Protein AF-A0AAD2DG05-F1 (afdb_monomer)

InterPro domains:
  IPR036410 Heat shock protein DnaJ, cysteine-rich domain superfamily [SSF57938] (6-39)

Organism: NCBI:txid137838

Solvent-accessible surface area (backbone atoms only — not comparable to full-atom values): 12087 Å² total; per-residue (Å²): 121,52,79,46,81,40,69,21,83,86,34,71,43,66,11,40,31,67,63,96,82,45,58,90,95,51,65,44,72,18,81,87,36,72,44,68,11,36,39,82,48,76,44,70,82,87,87,68,88,77,91,56,93,90,52,66,55,41,67,81,73,60,92,88,55,90,83,58,85,50,63,44,69,46,97,87,68,51,73,39,53,37,75,77,15,25,33,43,42,71,45,40,70,73,68,48,76,46,41,71,36,68,81,78,46,42,56,48,79,75,65,42,84,54,94,90,33,46,68,44,72,68,47,64,77,32,14,62,96,74,39,60,92,62,23,85,52,60,93,51,28,65,59,51,43,52,54,51,49,52,52,54,50,53,42,52,51,50,53,52,52,44,44,74,77,68,48,50,72,67,58,52,52,53,44,27,43,44,96,72,39,77,30,67,62,48,22,39,53,39,46,53,57,56,54,60,55,67,73,77,80,116

Nearest PDB structures (foldseek):
  1exk-assembly1_A  TM=5.271E-01  e=6.162E-01  Escherichia coli
  2ctt-assembly1_A  TM=2.787E-01  e=1.287E+00  Homo sapiens

Radius of gyration: 24.92 Å; Cα contacts (8 Å, |Δi|>4): 252; chains: 1; bounding box: 62×59×57 Å

Mean predicted aligned error: 7.92 Å

pLDDT: mean 90.43, std 9.48, range [40.44, 98.38]

Structure (mmCIF, N/CA/C/O backbone):
data_AF-A0AAD2DG05-F1
#
_entry.id   AF-A0AAD2DG05-F1
#
loop_
_atom_site.group_PDB
_atom_site.id
_atom_site.type_symbol
_atom_site.label_atom_id
_atom_site.label_alt_id
_atom_site.label_comp_id
_atom_site.label_asym_id
_atom_site.label_entity_id
_atom_site.label_seq_id
_atom_site.pdbx_PDB_ins_code
_atom_site.Cartn_x
_atom_site.Cartn_y
_atom_site.Cartn_z
_atom_site.occupancy
_atom_site.B_iso_or_equiv
_atom_site.auth_seq_id
_atom_site.auth_comp_id
_atom_site.auth_asym_id
_atom_site.auth_atom_id
_atom_site.pdbx_PDB_model_num
ATOM 1 N N . MET A 1 1 ? -27.717 1.796 -11.543 1.00 86.75 1 MET A N 1
ATOM 2 C CA . MET A 1 1 ? -26.948 0.575 -11.858 1.00 86.75 1 MET A CA 1
ATOM 3 C C . MET A 1 1 ? -26.947 0.377 -13.363 1.00 86.75 1 MET A C 1
ATOM 5 O O . MET A 1 1 ? -28.018 0.243 -13.946 1.00 86.75 1 MET A O 1
ATOM 9 N N . LYS A 1 2 ? -25.775 0.456 -13.994 1.00 94.44 2 LYS A N 1
ATOM 10 C CA . LYS A 1 2 ? -25.601 0.238 -15.435 1.00 94.44 2 LYS A CA 1
ATOM 11 C C . LYS A 1 2 ? -25.329 -1.241 -15.704 1.00 94.44 2 LYS A C 1
ATOM 13 O O . LYS A 1 2 ? -24.915 -1.969 -14.801 1.00 94.44 2 LYS A O 1
ATOM 18 N N . LYS A 1 3 ? -25.581 -1.667 -16.941 1.00 96.88 3 LYS A N 1
ATOM 19 C CA . LYS A 1 3 ? -25.399 -3.040 -17.413 1.00 96.88 3 LYS A CA 1
ATOM 20 C C . LYS A 1 3 ? -24.538 -3.030 -18.668 1.00 96.88 3 LYS A C 1
ATOM 22 O O . LYS A 1 3 ? -24.829 -2.279 -19.596 1.00 96.88 3 LYS A O 1
ATOM 27 N N . ILE A 1 4 ? -23.541 -3.902 -18.709 1.00 97.31 4 ILE A N 1
ATOM 28 C CA . ILE A 1 4 ? -22.796 -4.241 -19.923 1.00 97.31 4 ILE A CA 1
ATOM 29 C C . ILE A 1 4 ? -22.761 -5.759 -20.087 1.00 97.31 4 ILE A C 1
ATOM 31 O O . ILE A 1 4 ? -22.864 -6.501 -19.112 1.00 97.31 4 ILE A O 1
ATOM 35 N N . VAL A 1 5 ? -22.627 -6.218 -21.327 1.00 97.56 5 VA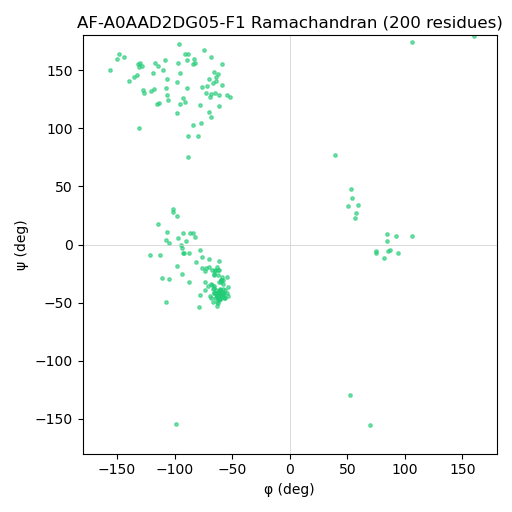L A N 1
ATOM 36 C CA . VAL A 1 5 ? -22.387 -7.629 -21.634 1.00 97.56 5 VAL A CA 1
ATOM 37 C C . VAL A 1 5 ? -20.887 -7.799 -21.798 1.00 97.56 5 VAL A C 1
ATOM 39 O O . VAL A 1 5 ? -20.291 -7.144 -22.650 1.00 97.56 5 VAL A O 1
ATOM 42 N N . ILE A 1 6 ? -20.285 -8.656 -20.983 1.00 97.75 6 ILE A N 1
ATOM 43 C CA . ILE A 1 6 ? -18.853 -8.955 -21.055 1.00 97.75 6 ILE A CA 1
ATOM 44 C C . ILE A 1 6 ? -18.633 -10.421 -21.410 1.00 97.75 6 ILE A C 1
ATOM 46 O O . ILE A 1 6 ? -19.485 -11.282 -21.167 1.00 97.75 6 ILE A O 1
ATOM 50 N N . GLU A 1 7 ? -17.468 -10.709 -21.980 1.00 98.12 7 GLU A N 1
ATOM 51 C CA . GLU A 1 7 ? -17.017 -12.079 -22.187 1.00 98.12 7 GLU A CA 1
ATOM 52 C C . GLU A 1 7 ? -16.931 -12.821 -20.844 1.00 98.12 7 GLU A C 1
ATOM 54 O O . GLU A 1 7 ? -16.460 -12.286 -19.836 1.00 98.12 7 GLU A O 1
ATOM 59 N N . CYS A 1 8 ? -17.383 -14.074 -20.810 1.00 97.62 8 CYS A N 1
ATOM 60 C CA . CYS A 1 8 ? -17.257 -14.901 -19.619 1.00 97.62 8 CYS A CA 1
ATOM 61 C C . CYS A 1 8 ? -15.783 -15.241 -19.356 1.00 97.62 8 CYS A C 1
ATOM 63 O O . CYS A 1 8 ? -15.188 -16.068 -20.050 1.00 97.62 8 CYS A O 1
ATOM 65 N N . SER A 1 9 ? -15.217 -14.666 -18.292 1.00 96.12 9 SER A N 1
ATOM 66 C CA . SER A 1 9 ? -13.801 -14.818 -17.925 1.00 96.12 9 SER A CA 1
ATOM 67 C C . SER A 1 9 ? -13.382 -16.254 -17.590 1.00 96.12 9 SER A C 1
ATOM 69 O O . SER A 1 9 ? -12.194 -16.574 -17.691 1.00 96.12 9 SER A O 1
ATOM 71 N N . THR A 1 10 ? -14.335 -17.117 -17.223 1.00 95.94 10 THR A N 1
ATOM 72 C CA . THR A 1 10 ? -14.109 -18.530 -16.882 1.00 95.94 10 THR A CA 1
ATOM 73 C C . THR A 1 10 ? -13.923 -19.414 -18.113 1.00 95.94 10 THR A C 1
ATOM 75 O O . THR A 1 10 ? -13.043 -20.266 -18.111 1.00 95.94 10 THR A O 1
ATOM 78 N N . CYS A 1 11 ? -14.738 -19.228 -19.156 1.00 96.81 11 CYS A N 1
ATOM 79 C CA . CYS A 1 11 ? -14.674 -20.033 -20.386 1.00 96.81 11 CYS A CA 1
ATOM 80 C C . CYS A 1 11 ? -14.047 -19.298 -21.577 1.00 96.81 11 CYS A C 1
ATOM 82 O O . CYS A 1 11 ? -13.986 -19.865 -22.665 1.00 96.81 11 CYS A O 1
ATOM 84 N N . LYS A 1 12 ? -13.615 -18.044 -21.385 1.00 97.00 12 LYS A N 1
ATOM 85 C CA . LYS A 1 12 ? -13.032 -17.187 -22.431 1.00 97.00 12 LYS A CA 1
ATOM 86 C C . LYS A 1 12 ? -13.938 -17.088 -23.663 1.00 97.00 12 LYS A C 1
ATOM 88 O O . LYS A 1 12 ? -13.526 -17.367 -24.781 1.00 97.00 12 LYS A O 1
ATOM 93 N N . GLY A 1 13 ? -15.226 -16.826 -23.435 1.00 97.62 13 GLY A N 1
ATOM 94 C CA . GLY A 1 13 ? -16.194 -16.626 -2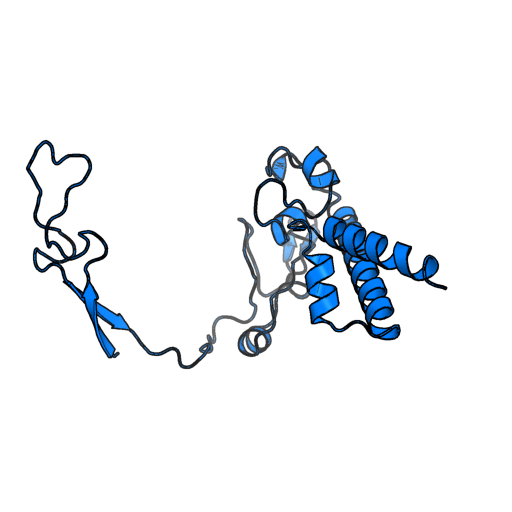4.521 1.00 97.62 13 GLY A CA 1
ATOM 95 C C . GLY A 1 13 ? -16.769 -17.894 -25.154 1.00 97.62 13 GLY A C 1
ATOM 96 O O . GLY A 1 13 ? -17.766 -17.816 -25.863 1.00 97.62 13 GLY A O 1
ATOM 97 N N . THR A 1 14 ? -16.207 -19.071 -24.878 1.00 97.81 14 THR A N 1
ATOM 98 C CA . THR A 1 14 ? -16.581 -20.303 -25.598 1.00 97.81 14 THR A CA 1
ATOM 99 C C . THR A 1 14 ? -17.921 -20.900 -25.168 1.00 97.81 14 THR A C 1
ATOM 101 O O . THR A 1 14 ? -18.492 -21.719 -25.880 1.00 97.81 14 THR A O 1
ATOM 104 N N . GLY A 1 15 ? -18.408 -20.557 -23.973 1.00 97.94 15 GLY A N 1
ATOM 105 C CA . GLY A 1 15 ? -19.547 -21.237 -23.351 1.00 97.94 15 GLY A CA 1
ATOM 106 C C . GLY A 1 15 ? -19.206 -22.619 -22.783 1.00 97.94 15 GLY A C 1
ATOM 107 O O . GLY A 1 15 ? -20.029 -23.218 -22.089 1.00 97.94 15 GLY A O 1
ATOM 108 N N . LEU A 1 16 ? -17.983 -23.105 -22.992 1.00 98.00 16 LEU A N 1
ATOM 109 C CA . LEU A 1 16 ? -17.531 -24.431 -22.594 1.00 98.00 16 LEU A CA 1
ATOM 110 C C . LEU A 1 16 ? -16.382 -24.311 -21.595 1.00 98.00 16 LEU A C 1
ATOM 112 O O . LEU A 1 16 ? -15.458 -23.521 -21.754 1.00 98.00 16 LEU A O 1
ATOM 116 N N . TYR A 1 17 ? -16.451 -25.083 -20.523 1.00 96.25 17 TYR A N 1
ATOM 117 C CA . TYR A 1 17 ? -15.403 -25.159 -19.521 1.00 96.25 17 TYR A CA 1
ATOM 118 C C . TYR A 1 17 ? -14.677 -26.494 -19.641 1.00 96.25 17 TYR A C 1
ATOM 120 O O . TYR A 1 17 ? -15.303 -27.548 -19.760 1.00 96.25 17 TYR A O 1
ATOM 128 N N . LYS A 1 18 ? -13.348 -26.430 -19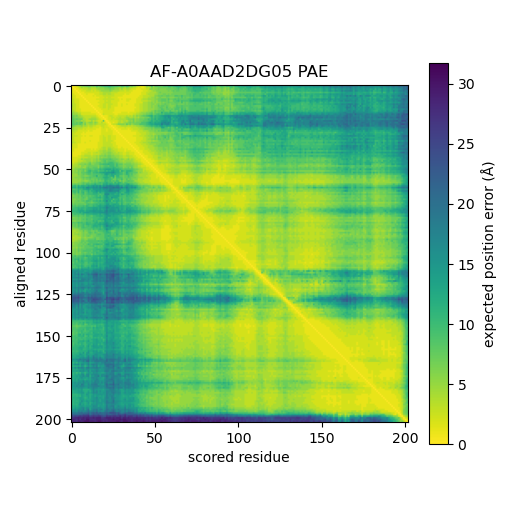.590 1.00 95.50 18 LYS A N 1
ATOM 129 C CA . LYS A 1 18 ? -12.473 -27.593 -19.534 1.00 95.50 18 LYS A CA 1
ATOM 130 C C . LYS A 1 18 ? -11.474 -27.381 -18.403 1.00 95.50 18 LYS A C 1
ATOM 132 O O . LYS A 1 18 ? -10.541 -26.591 -18.535 1.00 95.50 18 LYS A O 1
ATOM 137 N N . GLY A 1 19 ? -11.743 -28.007 -17.268 1.00 91.75 19 GLY A N 1
ATOM 138 C CA . GLY A 1 19 ? -10.894 -28.001 -16.088 1.00 91.75 19 GLY A CA 1
ATOM 139 C C . GLY A 1 19 ? -10.048 -29.265 -16.003 1.00 91.75 19 GLY A C 1
ATOM 140 O O . GLY A 1 19 ? -9.741 -29.915 -16.999 1.00 91.75 19 GLY A O 1
ATOM 141 N N . MET A 1 20 ? -9.659 -29.620 -14.780 1.00 91.62 20 MET A N 1
ATOM 142 C CA . MET A 1 20 ? -8.782 -30.768 -14.528 1.00 91.62 20 MET A CA 1
ATOM 143 C C . MET A 1 20 ? -9.450 -32.132 -14.772 1.00 91.62 20 MET A C 1
ATOM 145 O O . MET A 1 20 ? -8.745 -33.131 -14.897 1.00 91.62 20 MET A O 1
ATOM 149 N N . SER A 1 21 ? -10.787 -32.194 -14.792 1.00 92.50 21 SER A N 1
ATOM 150 C CA . SER A 1 21 ? -11.531 -33.462 -14.884 1.00 92.50 21 SER A CA 1
ATOM 151 C C . SER A 1 21 ? -11.982 -33.798 -16.308 1.00 92.50 21 SER A C 1
ATOM 153 O O . SER A 1 21 ? -12.255 -34.959 -16.606 1.00 92.50 21 SER A O 1
ATOM 155 N N . GLU A 1 22 ? -12.023 -32.814 -17.204 1.00 95.38 22 GLU A N 1
ATOM 156 C CA . GLU A 1 22 ? -12.401 -32.990 -18.603 1.00 95.38 22 GLU A CA 1
ATOM 157 C C . GLU A 1 22 ? -11.189 -33.460 -19.428 1.00 95.38 22 GLU A C 1
ATOM 159 O O . GLU A 1 22 ? -10.279 -32.689 -19.746 1.00 95.38 22 GLU A O 1
ATOM 164 N N . ARG A 1 23 ? -11.162 -34.757 -19.756 1.00 93.44 23 ARG A N 1
ATOM 165 C CA . ARG A 1 23 ? -10.072 -35.410 -20.501 1.00 93.44 23 ARG A CA 1
ATOM 166 C C . ARG A 1 23 ? -10.304 -35.395 -22.014 1.00 93.44 23 ARG A C 1
ATOM 168 O O . ARG A 1 23 ? -11.412 -35.174 -22.494 1.00 93.44 23 ARG A O 1
ATOM 175 N N . ASP A 1 24 ? -9.239 -35.648 -22.769 1.00 93.81 24 ASP A N 1
ATOM 176 C CA . ASP A 1 24 ? -9.279 -35.804 -24.228 1.00 93.81 24 ASP A CA 1
ATOM 177 C C . ASP A 1 24 ? -9.977 -34.626 -24.923 1.00 93.81 24 ASP A C 1
ATOM 179 O O . ASP A 1 24 ? -9.645 -33.475 -24.651 1.00 93.81 24 ASP A O 1
ATOM 183 N N . ASN A 1 25 ? -10.940 -34.876 -25.808 1.00 93.25 25 ASN A N 1
ATOM 184 C CA . ASN A 1 25 ? -11.667 -33.845 -26.552 1.00 93.25 25 ASN A CA 1
ATOM 185 C C . ASN A 1 25 ? -13.033 -33.501 -25.933 1.00 93.25 25 ASN A C 1
ATOM 187 O O . ASN A 1 25 ? -13.925 -33.047 -26.648 1.00 93.25 25 ASN A O 1
ATOM 191 N N . CYS A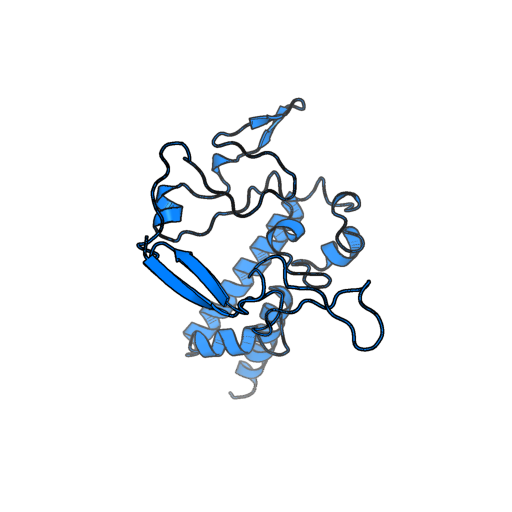 1 26 ? -13.226 -33.720 -24.625 1.00 95.56 26 CYS A N 1
ATOM 192 C CA . CYS A 1 26 ? -14.467 -33.349 -23.945 1.00 95.56 26 CYS A CA 1
ATOM 193 C C . CYS A 1 26 ? -14.368 -31.996 -23.220 1.00 95.56 26 CYS A C 1
ATOM 195 O O . CYS A 1 26 ? -13.286 -31.510 -22.880 1.00 95.56 26 CYS A O 1
ATOM 197 N N . ALA A 1 27 ? -15.529 -31.381 -23.012 1.00 97.44 27 ALA A N 1
ATOM 198 C CA . ALA A 1 27 ? -15.732 -30.183 -22.210 1.00 97.44 27 ALA A CA 1
ATOM 199 C C . ALA A 1 27 ? -17.143 -30.232 -21.609 1.00 97.44 27 ALA A C 1
ATOM 201 O O . ALA A 1 27 ? -18.020 -30.931 -22.123 1.00 97.44 27 ALA A O 1
ATOM 202 N N . VAL A 1 28 ? -17.376 -29.468 -20.548 1.00 97.69 28 VAL A N 1
ATOM 203 C CA . VAL A 1 28 ? -18.704 -29.298 -19.946 1.00 97.69 28 VAL A CA 1
ATOM 204 C C . VAL A 1 28 ? -19.242 -27.902 -20.230 1.00 97.69 28 VAL A C 1
ATOM 206 O O . VAL A 1 28 ? -18.490 -26.969 -20.508 1.00 97.69 28 VAL A O 1
ATOM 209 N N . VAL A 1 29 ? -20.560 -27.725 -20.151 1.00 98.00 29 VAL A N 1
ATOM 210 C CA . VAL A 1 29 ? -21.164 -26.391 -20.260 1.00 98.00 29 VAL A CA 1
ATOM 211 C C . VAL A 1 29 ? -20.653 -25.518 -19.117 1.00 98.00 29 VAL A C 1
ATOM 213 O O . VAL A 1 29 ? -20.721 -25.896 -17.947 1.00 98.00 29 VAL A O 1
ATOM 216 N N . CYS A 1 30 ? -20.159 -24.326 -19.446 1.00 97.75 30 CYS A N 1
ATOM 217 C CA . CYS A 1 30 ? -19.664 -23.395 -18.445 1.00 97.75 30 CYS A CA 1
ATOM 218 C C . CYS A 1 30 ? -20.791 -23.007 -17.479 1.00 97.75 30 CYS A C 1
ATOM 220 O O . CYS A 1 30 ? -21.792 -22.402 -17.869 1.00 97.75 30 CYS A O 1
ATOM 222 N N . SER A 1 31 ? -20.609 -23.318 -16.195 1.00 97.12 31 SER A N 1
ATOM 223 C CA . SER A 1 31 ? -21.607 -23.086 -15.146 1.00 97.12 31 SER A CA 1
ATOM 224 C C . SER A 1 31 ? -21.863 -21.605 -14.858 1.00 97.12 31 SER A C 1
ATOM 226 O O . SER A 1 31 ? -22.935 -21.274 -14.349 1.00 97.12 31 SER A O 1
ATOM 228 N N . VAL A 1 32 ? -20.915 -20.728 -15.206 1.00 96.44 32 VAL A N 1
ATOM 229 C CA . VAL A 1 32 ? -20.988 -19.278 -14.983 1.00 96.44 32 VAL A CA 1
ATOM 230 C C . VAL A 1 32 ? -21.878 -18.605 -16.029 1.00 96.44 32 VAL A C 1
ATOM 232 O O . VAL A 1 32 ? -22.835 -17.930 -15.669 1.00 96.44 32 VAL A O 1
ATOM 235 N N . CYS A 1 33 ? -21.612 -18.825 -17.320 1.00 97.50 33 CYS A N 1
ATOM 236 C CA . CYS A 1 33 ? -22.392 -18.221 -18.410 1.00 97.50 33 CYS A CA 1
ATOM 237 C C . CYS A 1 33 ? -23.523 -19.109 -18.943 1.00 97.50 33 CYS A C 1
ATOM 239 O O . CYS A 1 33 ? -24.214 -18.720 -19.884 1.00 97.50 33 CYS A O 1
ATOM 241 N N . LYS A 1 34 ? -23.691 -20.317 -18.390 1.00 97.88 34 LYS A N 1
ATOM 242 C CA . LYS A 1 34 ? -24.690 -21.309 -18.820 1.00 97.88 34 LYS A CA 1
ATOM 243 C C . LYS A 1 34 ? -24.612 -21.626 -20.320 1.00 97.88 34 LYS A C 1
ATOM 245 O O . LYS A 1 34 ? -25.632 -21.734 -20.988 1.00 97.88 34 LYS A O 1
ATOM 250 N N . GLY A 1 35 ? -23.397 -21.736 -20.857 1.00 97.81 35 GLY A N 1
ATOM 251 C CA . GLY A 1 35 ? -23.179 -22.060 -22.273 1.00 97.81 35 GLY A CA 1
ATOM 252 C C . GLY A 1 35 ? -23.212 -20.875 -23.234 1.00 97.81 35 GLY A C 1
ATOM 253 O O . GLY A 1 35 ? -22.917 -21.046 -24.408 1.00 97.81 35 GLY A O 1
ATOM 254 N N . THR A 1 36 ? -23.532 -19.668 -22.765 1.00 98.06 36 THR A N 1
ATOM 255 C CA . THR A 1 36 ? -23.704 -18.509 -23.660 1.00 98.06 36 THR A CA 1
ATOM 256 C C . THR A 1 36 ? -22.397 -17.826 -24.064 1.00 98.06 36 THR A C 1
ATOM 258 O O . THR A 1 36 ? -22.408 -16.978 -24.953 1.00 98.06 36 THR A O 1
ATOM 261 N N . GLY A 1 37 ? -21.292 -18.114 -23.369 1.00 98.06 37 GLY A N 1
ATOM 262 C CA . GLY A 1 37 ? -20.007 -17.435 -23.561 1.00 98.06 37 GLY A CA 1
ATOM 263 C C . GLY A 1 37 ? -19.940 -16.015 -22.987 1.00 98.06 37 GLY A C 1
ATOM 264 O O . GLY A 1 37 ? -18.861 -15.433 -22.905 1.00 98.06 37 GLY A O 1
ATOM 265 N N . LYS A 1 38 ? -21.056 -15.456 -22.511 1.00 98.38 38 LYS A N 1
ATOM 266 C CA . LYS A 1 38 ? -21.155 -14.068 -22.043 1.00 98.38 38 LYS A CA 1
ATOM 267 C C . LYS A 1 38 ? -21.839 -13.967 -20.685 1.00 98.38 38 LYS A C 1
ATOM 269 O O . LYS A 1 38 ? -22.609 -14.843 -20.302 1.00 98.38 38 LYS A O 1
ATOM 274 N N . VAL A 1 39 ? -21.552 -12.902 -19.946 1.00 97.38 39 VAL A N 1
ATOM 275 C CA . VAL A 1 39 ? -22.229 -12.591 -18.682 1.00 97.38 39 VAL A CA 1
ATOM 276 C C . VAL A 1 39 ? -22.650 -11.130 -18.649 1.00 97.38 39 VAL A C 1
ATOM 278 O O . VAL A 1 39 ? -21.971 -10.253 -19.182 1.00 97.38 39 VAL A O 1
ATOM 281 N N . ASP A 1 40 ? -23.781 -10.878 -18.005 1.00 97.38 40 ASP A N 1
ATOM 282 C CA . ASP A 1 40 ? -24.222 -9.527 -17.696 1.00 97.38 40 ASP A CA 1
ATOM 283 C C . ASP A 1 40 ? -23.441 -9.014 -16.483 1.00 97.38 40 ASP A C 1
AT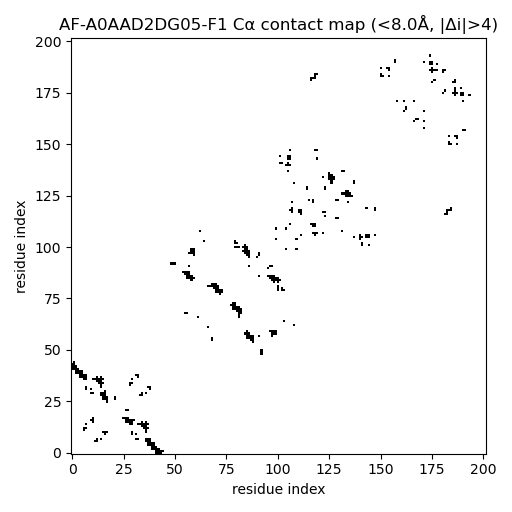OM 285 O O . ASP A 1 40 ? -23.512 -9.600 -15.401 1.00 97.38 40 ASP A O 1
ATOM 289 N N . PHE A 1 41 ? -22.704 -7.919 -16.649 1.00 95.56 41 PHE A N 1
ATOM 290 C CA . PHE A 1 41 ? -21.990 -7.256 -15.565 1.00 95.56 41 PHE A CA 1
ATOM 291 C C . PHE A 1 41 ? -22.709 -5.967 -15.175 1.00 95.56 41 PHE A C 1
ATOM 293 O O . PHE A 1 41 ? -22.948 -5.084 -16.005 1.00 95.56 41 PHE A O 1
ATOM 300 N N . TYR A 1 42 ? -23.050 -5.876 -13.892 1.00 96.06 42 TYR A N 1
ATOM 301 C CA . TYR A 1 42 ? -23.747 -4.738 -13.314 1.00 96.06 42 TYR A CA 1
ATOM 302 C C . TYR A 1 42 ? -22.781 -3.923 -12.467 1.00 96.06 42 TYR A C 1
ATOM 304 O O . TYR A 1 42 ? -22.106 -4.464 -11.593 1.00 96.06 42 TYR A O 1
ATOM 312 N N . TYR A 1 43 ? -22.735 -2.616 -12.706 1.00 95.31 43 TYR A N 1
ATOM 313 C CA . TYR A 1 43 ? -21.867 -1.717 -11.956 1.00 95.31 43 TYR A CA 1
ATOM 314 C C . TYR A 1 43 ? -22.522 -0.361 -11.719 1.00 95.31 43 TYR A C 1
ATOM 316 O O . TYR A 1 43 ? -23.490 0.034 -12.378 1.00 95.31 43 TYR A O 1
ATOM 324 N N . ASN A 1 44 ? -21.979 0.357 -10.744 1.00 95.62 44 ASN A N 1
ATOM 325 C CA . ASN A 1 44 ? -22.218 1.780 -10.578 1.00 95.62 44 ASN A CA 1
ATOM 326 C C . ASN A 1 44 ? -20.950 2.509 -10.998 1.00 95.62 44 ASN A C 1
ATOM 328 O O . ASN A 1 44 ? -19.847 2.021 -10.751 1.00 95.62 44 ASN A O 1
ATOM 332 N N . GLU A 1 45 ? -21.110 3.656 -11.647 1.00 95.44 45 GLU A N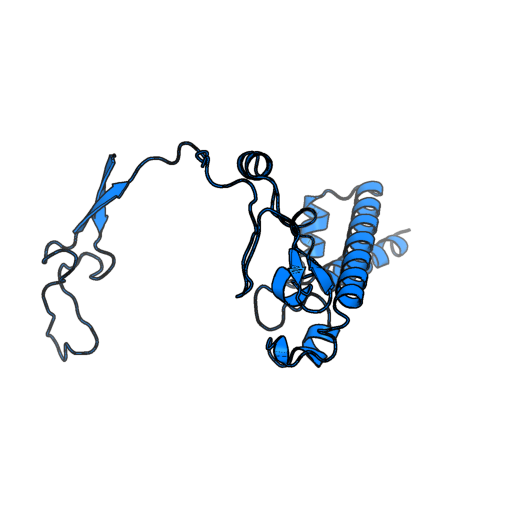 1
ATOM 333 C CA . GLU A 1 45 ? -19.964 4.498 -11.960 1.00 95.44 45 GLU A CA 1
ATOM 334 C C . GLU A 1 45 ? -19.295 4.963 -10.672 1.00 95.44 45 GLU A C 1
ATOM 336 O O . GLU A 1 45 ? -19.937 5.143 -9.631 1.00 95.44 45 GLU A O 1
ATOM 341 N N . PHE A 1 46 ? -17.975 5.107 -10.737 1.00 94.88 46 PHE A N 1
ATOM 342 C CA . PHE A 1 46 ? -17.229 5.648 -9.623 1.00 94.88 46 PHE A CA 1
ATOM 343 C C . PHE A 1 46 ? -17.422 7.163 -9.591 1.00 94.88 46 PHE A C 1
ATOM 345 O O . PHE A 1 46 ? -16.847 7.895 -10.387 1.00 94.88 46 PHE A O 1
ATOM 352 N N . GLU A 1 47 ? -18.239 7.619 -8.651 1.00 94.69 47 GLU A N 1
ATOM 353 C CA . GLU A 1 47 ? -18.539 9.040 -8.425 1.00 94.69 47 GLU A CA 1
ATOM 354 C C . GLU A 1 47 ? -17.604 9.665 -7.373 1.00 94.69 47 GLU A C 1
ATOM 356 O O . GLU A 1 47 ? -17.852 10.763 -6.884 1.00 94.69 47 GLU A O 1
ATOM 361 N N . GLY A 1 48 ? -16.550 8.945 -6.976 1.00 92.62 48 GLY A N 1
ATOM 362 C CA . GLY A 1 48 ? -15.686 9.301 -5.856 1.00 92.62 48 GLY A CA 1
ATOM 363 C C . GLY A 1 48 ? -15.909 8.434 -4.614 1.00 92.62 48 GLY A C 1
ATOM 364 O O . GLY A 1 48 ? -16.789 7.568 -4.550 1.00 92.62 48 GLY A O 1
ATOM 365 N N . ARG A 1 49 ? -15.060 8.649 -3.603 1.00 93.69 49 ARG A N 1
ATOM 366 C CA . ARG A 1 49 ? -15.146 7.958 -2.308 1.00 93.69 49 ARG A CA 1
ATOM 367 C C . ARG A 1 49 ? -16.406 8.437 -1.571 1.00 93.69 49 ARG A C 1
ATOM 369 O O . ARG A 1 49 ? -16.632 9.636 -1.447 1.00 93.69 49 ARG A O 1
ATOM 376 N N . LYS A 1 50 ? -17.232 7.510 -1.078 1.00 91.88 50 LYS A N 1
ATOM 377 C CA . LYS A 1 50 ? -18.494 7.824 -0.379 1.00 91.88 50 LYS A CA 1
ATOM 378 C C . LYS A 1 50 ? -18.293 7.788 1.129 1.00 91.88 50 LYS A C 1
ATOM 380 O O . LYS A 1 50 ? -17.621 6.884 1.607 1.00 91.88 50 LYS A O 1
ATOM 385 N N . LYS A 1 51 ? -18.894 8.732 1.865 1.00 93.81 51 LYS A N 1
ATOM 386 C CA . LYS A 1 51 ? -18.780 8.802 3.330 1.00 93.81 51 LYS A CA 1
ATOM 387 C C . LYS A 1 51 ? -19.450 7.608 4.011 1.00 93.81 51 LYS A C 1
ATOM 389 O O . LYS A 1 51 ? -20.552 7.212 3.642 1.00 93.81 51 LYS A O 1
ATOM 394 N N . ARG A 1 52 ? -18.793 7.089 5.049 1.00 95.31 52 ARG A N 1
ATOM 395 C CA . ARG A 1 52 ? -19.336 6.112 5.995 1.00 95.31 52 ARG A CA 1
ATOM 396 C C . ARG A 1 52 ? -19.421 6.747 7.376 1.00 95.31 52 ARG A C 1
ATOM 398 O O . ARG A 1 52 ? -18.412 7.206 7.895 1.00 95.31 52 ARG A O 1
ATOM 405 N N . SER A 1 53 ? -20.617 6.806 7.956 1.00 94.06 53 SER A N 1
ATOM 406 C CA . SER A 1 53 ? -20.842 7.441 9.264 1.00 94.06 53 SER A CA 1
ATOM 407 C C . SER A 1 53 ? -20.286 6.630 10.435 1.00 94.06 53 SER A C 1
ATOM 409 O O . SER A 1 53 ? -20.068 7.176 11.510 1.00 94.06 53 SER A O 1
ATOM 411 N N . ASP A 1 54 ? -20.066 5.333 10.230 1.00 96.44 54 ASP A N 1
ATOM 412 C CA . ASP A 1 54 ? -19.549 4.393 11.222 1.00 96.44 54 ASP A CA 1
ATOM 413 C C . ASP A 1 54 ? -18.014 4.326 11.261 1.00 96.44 54 ASP A C 1
ATOM 415 O O . ASP A 1 54 ? -17.451 3.694 12.151 1.00 96.44 54 ASP A O 1
ATOM 419 N N . VAL A 1 55 ? -17.319 4.990 10.330 1.00 96.44 55 VAL A N 1
ATOM 420 C CA . VAL A 1 55 ? -15.855 4.957 10.235 1.00 96.44 55 VAL A CA 1
ATOM 421 C C . VAL A 1 55 ? -15.281 6.335 10.537 1.00 96.44 55 VAL A C 1
ATOM 423 O O . VAL A 1 55 ? -15.567 7.306 9.845 1.00 96.44 55 VAL A O 1
ATOM 426 N N . LYS A 1 56 ? -14.422 6.413 11.556 1.00 96.19 56 LYS A N 1
ATOM 427 C CA . LYS A 1 56 ? -13.743 7.662 11.947 1.00 96.19 56 LYS A CA 1
ATOM 428 C C . LYS A 1 56 ? -12.280 7.714 11.532 1.00 96.19 56 LYS A C 1
ATOM 430 O O . LYS A 1 56 ? -11.736 8.791 11.301 1.00 96.19 56 LYS A O 1
ATOM 435 N N . ARG A 1 57 ? -11.638 6.549 11.461 1.00 96.19 57 ARG A N 1
ATOM 436 C CA . ARG A 1 57 ? -10.204 6.414 11.229 1.00 96.19 57 ARG A CA 1
ATOM 437 C C . ARG A 1 57 ? -9.936 5.336 10.194 1.00 96.19 57 ARG A C 1
ATOM 439 O O . ARG A 1 57 ? -10.648 4.335 10.146 1.00 96.19 57 ARG A O 1
ATOM 446 N N . VAL A 1 58 ? -8.926 5.563 9.367 1.00 96.38 58 VAL A N 1
ATOM 447 C CA . VAL A 1 58 ? -8.526 4.675 8.277 1.00 96.38 58 VAL A CA 1
ATOM 448 C C . VAL A 1 58 ? -7.083 4.239 8.500 1.00 96.38 58 VAL A C 1
ATOM 450 O O . VAL A 1 58 ? -6.207 5.060 8.771 1.00 96.38 58 VAL A O 1
ATOM 453 N N . PHE A 1 59 ? -6.843 2.937 8.376 1.00 95.62 59 PHE A N 1
ATOM 454 C CA . PHE A 1 59 ? -5.522 2.316 8.444 1.00 95.62 59 PHE A CA 1
ATOM 455 C C . PHE A 1 59 ? -5.232 1.613 7.117 1.00 95.62 59 PHE A C 1
ATOM 457 O O . PHE A 1 59 ? -6.150 1.116 6.467 1.00 95.62 59 PHE A O 1
ATOM 464 N N . LYS A 1 60 ? -3.961 1.573 6.707 1.00 92.69 60 LYS A N 1
ATOM 465 C CA . LYS A 1 60 ? -3.558 1.030 5.399 1.00 92.69 60 LYS A CA 1
ATOM 466 C C . LYS A 1 60 ? -3.726 -0.490 5.306 1.00 92.69 60 LYS A C 1
ATOM 468 O O . LYS A 1 60 ? -4.217 -0.998 4.305 1.00 92.69 60 LYS A O 1
ATOM 473 N N . SER A 1 61 ? -3.310 -1.216 6.339 1.00 86.75 61 SER A N 1
ATOM 474 C CA . SER A 1 61 ? -3.395 -2.677 6.420 1.00 86.75 61 SER A CA 1
ATOM 475 C C . SER A 1 61 ? -3.389 -3.116 7.879 1.00 86.75 61 SER A C 1
ATOM 477 O O . SER A 1 61 ? -2.790 -2.446 8.714 1.00 86.75 61 SER A O 1
ATOM 479 N N . SER A 1 62 ? -4.028 -4.240 8.209 1.00 81.75 62 SER A N 1
ATOM 480 C CA . SER A 1 62 ? -4.030 -4.734 9.589 1.00 81.75 62 SER A CA 1
ATOM 481 C C . SER A 1 62 ? -2.843 -5.637 9.918 1.00 81.75 62 SER A C 1
ATOM 483 O O . SER A 1 62 ? -2.381 -5.632 11.051 1.00 81.75 62 SER A O 1
ATOM 485 N N . CYS A 1 63 ? -2.345 -6.404 8.941 1.00 79.94 63 CYS A N 1
ATOM 486 C CA . CYS A 1 63 ? -1.280 -7.403 9.118 1.00 79.94 63 CYS A CA 1
ATOM 487 C C . CYS A 1 63 ? -1.542 -8.377 10.286 1.00 79.94 63 CYS A C 1
ATOM 489 O O . CYS A 1 63 ? -0.611 -8.821 10.946 1.00 79.94 63 CYS A O 1
ATOM 491 N N . GLY A 1 64 ? -2.818 -8.698 10.536 1.00 83.19 64 GLY A N 1
ATOM 492 C CA . GLY A 1 64 ? -3.246 -9.588 11.621 1.00 83.19 64 GLY A CA 1
ATOM 493 C C . GLY A 1 64 ? -3.466 -8.903 12.973 1.00 83.19 64 GLY A C 1
ATOM 494 O O . GLY A 1 64 ? -3.945 -9.551 13.897 1.00 83.19 64 GLY A O 1
ATOM 495 N N . TYR A 1 65 ? -3.175 -7.606 13.094 1.00 87.00 65 TYR A N 1
ATOM 496 C CA . TYR A 1 65 ? -3.452 -6.848 14.310 1.00 87.00 65 TYR A CA 1
ATOM 497 C C . TYR A 1 65 ? -4.894 -6.332 14.366 1.00 87.00 65 TYR A C 1
ATOM 499 O O . TYR A 1 65 ? -5.544 -6.124 13.339 1.00 87.00 65 TYR A O 1
ATOM 507 N N . VAL A 1 66 ? -5.377 -6.095 15.585 1.00 90.94 66 VAL A N 1
ATOM 508 C CA . VAL A 1 66 ? -6.664 -5.442 15.846 1.00 90.94 66 VAL A CA 1
ATOM 509 C C . VAL A 1 66 ? -6.452 -3.931 15.928 1.00 90.94 66 VAL A C 1
ATOM 511 O O . VAL A 1 66 ? -5.528 -3.466 16.593 1.00 90.94 66 VAL A O 1
ATOM 514 N N . HIS A 1 67 ? -7.327 -3.170 15.270 1.00 94.50 67 HIS A N 1
ATOM 515 C CA . HIS A 1 67 ? -7.280 -1.708 15.222 1.00 94.50 67 HIS A CA 1
ATOM 516 C C . HIS A 1 67 ? -8.419 -1.079 16.003 1.00 94.50 67 HIS A C 1
ATOM 518 O O . HIS A 1 67 ? -9.517 -1.624 16.073 1.00 94.50 67 HIS A O 1
ATOM 524 N N . SER A 1 68 ? -8.159 0.113 16.528 1.00 95.00 68 SER A N 1
ATOM 525 C CA . SER A 1 68 ? -9.126 0.926 17.259 1.00 95.00 68 SER A CA 1
ATOM 526 C C . SER A 1 68 ? -9.120 2.363 16.726 1.00 95.00 68 SER A C 1
ATOM 528 O O . SER A 1 68 ? -8.110 2.836 16.208 1.00 95.00 68 SER A O 1
ATOM 530 N N . ASP A 1 69 ? -10.244 3.077 16.847 1.00 95.56 69 ASP A N 1
ATOM 531 C CA . ASP A 1 69 ? -10.316 4.527 16.594 1.00 95.56 69 ASP A CA 1
ATOM 532 C C . ASP A 1 69 ? -9.758 5.359 17.764 1.00 95.56 69 ASP A C 1
ATOM 534 O O . ASP A 1 69 ? -9.667 6.584 17.661 1.00 95.56 69 ASP A O 1
ATOM 538 N N . LYS A 1 70 ? -9.378 4.694 18.859 1.00 95.81 70 LYS A N 1
ATOM 539 C CA . LYS A 1 70 ? -8.848 5.263 20.102 1.00 95.81 70 LYS A CA 1
ATOM 540 C C . LYS A 1 70 ? -7.571 4.554 20.522 1.00 95.81 70 LYS A C 1
ATOM 542 O O . LYS A 1 70 ? -7.392 3.379 20.206 1.00 95.81 70 LYS A O 1
ATOM 547 N N . ASP A 1 71 ? -6.755 5.240 21.308 1.00 96.62 71 ASP A N 1
ATOM 548 C CA . ASP A 1 71 ? -5.590 4.640 21.951 1.00 96.62 71 ASP A CA 1
ATOM 549 C C . ASP A 1 71 ? -6.019 3.561 22.947 1.00 96.62 71 ASP A C 1
ATOM 551 O O . ASP A 1 71 ? -7.070 3.665 23.587 1.00 96.62 71 ASP A O 1
ATOM 555 N N . VAL A 1 72 ? -5.219 2.502 23.037 1.00 95.38 72 VAL A N 1
ATOM 556 C CA . VAL A 1 72 ? -5.516 1.326 23.862 1.00 95.38 72 VAL A CA 1
ATOM 557 C C . VAL A 1 72 ? -4.334 1.054 24.773 1.00 95.38 72 VAL A C 1
ATOM 559 O O . VAL A 1 72 ? -3.204 0.969 24.300 1.00 95.38 72 VAL A O 1
ATOM 562 N N . THR A 1 73 ? -4.602 0.881 26.063 1.00 95.81 73 THR A N 1
ATOM 563 C CA . THR A 1 73 ? -3.623 0.357 27.016 1.00 95.81 73 THR A CA 1
ATOM 564 C C . THR A 1 73 ? -3.764 -1.159 27.072 1.00 95.81 73 THR A C 1
ATOM 566 O O . THR A 1 73 ? -4.856 -1.669 27.321 1.00 95.81 73 THR A O 1
ATOM 569 N N . THR A 1 74 ? -2.684 -1.878 26.794 1.00 90.00 74 THR A N 1
ATOM 570 C CA . THR A 1 74 ? -2.613 -3.339 26.875 1.00 90.00 74 THR A CA 1
ATOM 571 C C . THR A 1 74 ? -2.552 -3.810 28.332 1.00 90.00 74 THR A C 1
ATOM 573 O O . THR A 1 74 ? -2.347 -3.014 29.249 1.00 90.00 74 THR A O 1
ATOM 576 N N . GLU A 1 75 ? -2.742 -5.111 28.566 1.00 91.62 75 GLU A N 1
ATOM 577 C CA . GLU A 1 75 ? -2.752 -5.698 29.919 1.00 91.62 75 GLU A CA 1
ATOM 578 C C . GLU A 1 75 ? -1.431 -5.490 30.682 1.00 91.62 75 GLU A C 1
ATOM 580 O O . GLU A 1 75 ? -1.438 -5.335 31.900 1.00 91.62 75 GLU A O 1
ATOM 585 N N . ASP A 1 76 ? -0.305 -5.415 29.969 1.00 90.56 76 ASP A N 1
ATOM 586 C CA . ASP A 1 76 ? 1.033 -5.107 30.491 1.00 90.56 76 ASP A CA 1
ATOM 587 C C . ASP A 1 76 ? 1.293 -3.596 30.673 1.00 90.56 76 ASP A C 1
ATOM 589 O O . ASP A 1 76 ? 2.404 -3.188 31.009 1.00 90.56 76 ASP A O 1
ATOM 593 N N . GLY A 1 77 ? 0.280 -2.745 30.477 1.00 93.06 77 GLY A N 1
ATOM 594 C CA . GLY A 1 77 ? 0.350 -1.302 30.726 1.00 93.06 77 GLY A CA 1
ATOM 595 C C . GLY A 1 77 ? 0.937 -0.473 29.581 1.00 93.06 77 GLY A C 1
ATOM 596 O O . GLY A 1 77 ? 1.054 0.748 29.711 1.00 93.06 77 GLY A O 1
ATOM 597 N N . LYS A 1 78 ? 1.283 -1.089 28.445 1.00 90.69 78 LYS A N 1
ATOM 598 C CA . LYS A 1 78 ? 1.782 -0.373 27.267 1.00 90.69 78 LYS A CA 1
ATOM 599 C C . LYS A 1 78 ? 0.639 0.319 26.523 1.00 90.69 78 LYS A C 1
ATOM 601 O O . LYS A 1 78 ? -0.414 -0.258 26.281 1.00 90.69 78 LYS A O 1
ATOM 606 N N . VAL A 1 79 ? 0.852 1.567 26.113 1.00 94.19 79 VAL A N 1
ATOM 607 C CA . VAL A 1 79 ? -0.124 2.314 25.307 1.00 94.19 79 VAL A CA 1
ATOM 608 C C . VAL A 1 79 ? 0.186 2.129 23.824 1.00 94.19 79 VAL A C 1
ATOM 610 O O . VAL A 1 79 ? 1.305 2.390 23.392 1.00 94.19 79 V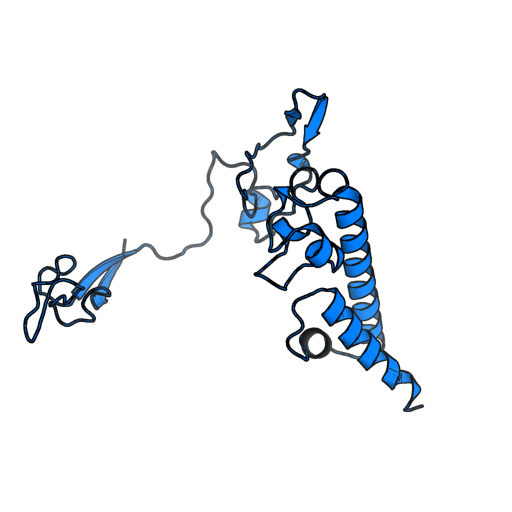AL A O 1
ATOM 613 N N . ILE A 1 80 ? -0.805 1.694 23.047 1.00 93.62 80 ILE A N 1
ATOM 614 C CA . ILE A 1 80 ? -0.772 1.667 21.581 1.00 93.62 80 ILE A CA 1
ATOM 615 C C . ILE A 1 80 ? -1.493 2.912 21.072 1.00 93.62 80 ILE A C 1
ATOM 617 O O . ILE A 1 80 ? -2.714 3.043 21.227 1.00 93.62 80 ILE A O 1
ATOM 621 N N . LYS A 1 81 ? -0.744 3.814 20.438 1.00 94.38 81 LYS A N 1
ATOM 622 C CA . LYS A 1 81 ? -1.249 5.111 19.988 1.00 94.38 81 LYS A CA 1
ATOM 623 C C . LYS A 1 81 ? -1.841 5.061 18.583 1.00 94.38 81 LYS A C 1
ATOM 625 O O . LYS A 1 81 ? -1.261 5.532 17.599 1.00 94.38 81 LYS A O 1
ATOM 630 N N . PHE A 1 82 ? -3.039 4.499 18.465 1.00 95.06 82 PHE A N 1
ATOM 631 C CA . PHE A 1 82 ? -3.797 4.527 17.212 1.00 95.06 82 PHE A CA 1
ATOM 632 C C . PHE A 1 82 ? -4.087 5.953 16.726 1.00 95.06 82 PHE A C 1
ATOM 634 O O . PHE A 1 82 ? -4.194 6.169 15.519 1.00 95.06 82 PHE A O 1
ATOM 641 N N . SER A 1 83 ? -4.172 6.923 17.638 1.00 93.38 83 SER A N 1
ATOM 642 C CA . SER A 1 83 ? -4.366 8.347 17.362 1.00 93.38 83 SER A CA 1
ATOM 643 C C . SER A 1 83 ? -3.198 9.000 16.608 1.00 93.38 83 SER A C 1
ATOM 645 O O . SER A 1 83 ? -3.419 9.988 15.902 1.00 93.38 83 SER A O 1
ATOM 647 N N . GLU A 1 84 ? -1.993 8.426 16.670 1.00 92.81 84 GLU A N 1
ATOM 648 C CA . GLU A 1 84 ? -0.797 8.914 15.965 1.00 92.81 84 GLU A CA 1
ATOM 649 C C . GLU A 1 84 ? -0.594 8.230 14.595 1.00 92.81 84 GLU A C 1
ATOM 651 O O . GLU A 1 84 ? -0.027 8.829 13.676 1.00 92.81 84 GLU A O 1
ATOM 656 N N . GLY A 1 85 ? -1.113 7.010 14.417 1.00 93.69 85 GLY A N 1
ATOM 657 C CA . GLY A 1 85 ? -1.094 6.279 13.142 1.00 93.69 8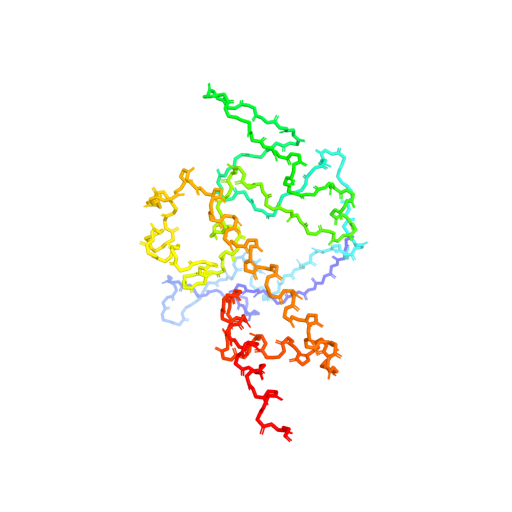5 GLY A CA 1
ATOM 658 C C . GLY A 1 85 ? -2.383 6.415 12.326 1.00 93.69 85 GLY A C 1
ATOM 659 O O . GLY A 1 85 ? -3.383 6.952 12.784 1.00 93.69 85 GLY A O 1
ATOM 660 N N . GLY A 1 86 ? -2.403 5.916 11.094 1.00 94.88 86 GLY A N 1
ATOM 661 C CA . GLY A 1 86 ? -3.548 6.035 10.189 1.00 94.88 86 GLY A CA 1
ATOM 662 C C . GLY A 1 86 ? -3.789 7.463 9.680 1.00 94.88 86 GLY A C 1
ATOM 663 O O . GLY A 1 86 ? -2.865 8.276 9.597 1.00 94.88 86 GLY A O 1
ATOM 664 N N . CYS A 1 87 ? -5.029 7.755 9.301 1.00 96.69 87 CYS A N 1
ATOM 665 C CA . CYS A 1 87 ? -5.548 9.102 9.045 1.00 96.69 87 CYS A CA 1
ATOM 666 C C . CYS A 1 87 ? -7.042 9.165 9.407 1.00 96.69 87 CYS A C 1
ATOM 668 O O . CYS A 1 87 ? -7.685 8.124 9.589 1.00 96.69 87 CYS A O 1
ATOM 670 N N . SER A 1 88 ? -7.607 10.365 9.550 1.00 95.88 88 SER A N 1
ATOM 671 C CA . SER A 1 88 ? -9.059 10.496 9.723 1.00 95.88 88 SER A CA 1
ATOM 672 C C . SER A 1 88 ? -9.805 10.105 8.444 1.00 95.88 88 SER A C 1
ATOM 674 O O . SER A 1 88 ? -9.241 10.076 7.348 1.00 95.88 88 SER A O 1
ATOM 676 N N . TYR A 1 89 ? -11.097 9.809 8.563 1.00 96.12 89 TYR A N 1
ATOM 677 C CA . TYR A 1 89 ? -11.915 9.506 7.392 1.00 96.12 89 TYR A CA 1
ATOM 678 C C . TYR A 1 89 ? -12.000 10.694 6.423 1.00 96.12 89 TYR A C 1
ATOM 680 O O . TYR A 1 89 ? -11.908 10.514 5.211 1.00 96.12 89 TYR A O 1
ATOM 688 N N . GLU A 1 90 ? -12.142 11.914 6.942 1.00 95.31 90 GLU A N 1
ATOM 689 C CA . GLU A 1 90 ? -12.128 13.146 6.149 1.00 95.31 90 GLU A CA 1
ATOM 690 C C . GLU A 1 90 ? -10.799 13.330 5.408 1.00 95.31 90 GLU A C 1
ATOM 692 O O . GLU A 1 90 ? -10.786 13.641 4.219 1.00 95.31 90 GLU A O 1
ATOM 697 N N . GLU A 1 91 ? -9.674 13.089 6.079 1.00 96.38 91 GLU A N 1
ATOM 698 C CA . GLU A 1 91 ? -8.356 13.119 5.447 1.00 96.38 91 GLU A CA 1
ATOM 699 C C . GLU A 1 91 ? -8.235 12.071 4.335 1.00 96.38 91 GLU A C 1
ATOM 701 O O . GLU A 1 91 ? -7.748 12.378 3.246 1.00 96.38 91 GLU A O 1
ATOM 706 N N . TRP A 1 92 ? -8.726 10.853 4.576 1.00 96.81 92 TRP A N 1
ATOM 707 C CA . TRP A 1 92 ? -8.776 9.801 3.567 1.00 96.81 92 TRP A CA 1
ATOM 708 C C . TRP A 1 92 ? -9.643 10.196 2.369 1.00 96.81 92 TRP A C 1
ATOM 710 O O . TRP A 1 92 ? -9.238 9.982 1.230 1.00 96.81 92 TRP A O 1
ATOM 720 N N . LEU A 1 93 ? -10.817 10.798 2.570 1.00 95.62 93 LEU A N 1
ATOM 721 C CA . LEU A 1 93 ? -11.645 11.283 1.457 1.00 95.62 93 LEU A CA 1
ATOM 722 C C . LEU A 1 93 ? -10.898 12.299 0.582 1.00 95.62 93 LEU A C 1
ATOM 724 O O . LEU A 1 93 ? -11.056 12.271 -0.635 1.00 95.62 93 LEU A O 1
ATOM 728 N N . ASN A 1 94 ? -10.027 13.106 1.188 1.00 95.06 94 ASN A N 1
ATOM 729 C CA . ASN A 1 94 ? -9.175 14.083 0.509 1.00 95.06 94 ASN A CA 1
ATOM 730 C C . ASN A 1 94 ? -7.870 13.489 -0.057 1.00 95.06 94 ASN A C 1
ATOM 732 O O . ASN A 1 94 ? -6.982 14.229 -0.470 1.00 95.06 94 ASN A O 1
ATOM 736 N N . GLY A 1 95 ? -7.732 12.160 -0.074 1.00 94.62 95 GLY A N 1
ATOM 737 C CA . GLY A 1 95 ? -6.587 11.475 -0.675 1.00 94.62 95 GLY A CA 1
ATOM 738 C C . GLY A 1 95 ? -5.359 11.353 0.228 1.00 94.62 95 GLY A C 1
ATOM 739 O O . GLY A 1 95 ? -4.312 10.924 -0.248 1.00 94.62 95 GLY A O 1
ATOM 740 N N . LYS A 1 96 ? -5.454 11.689 1.521 1.00 96.12 96 LYS A N 1
ATOM 741 C CA . LYS A 1 96 ? -4.333 11.503 2.450 1.00 96.12 96 LYS A CA 1
ATOM 742 C C . LYS A 1 96 ? -4.089 10.019 2.709 1.00 96.12 96 LYS A C 1
ATOM 744 O O . LYS A 1 96 ? -4.986 9.303 3.154 1.00 96.12 96 LYS A O 1
ATOM 749 N N . GLU A 1 97 ? -2.850 9.588 2.514 1.00 94.88 97 GLU A N 1
ATOM 750 C CA . GLU A 1 97 ? -2.419 8.228 2.827 1.00 94.88 97 GLU A CA 1
ATOM 751 C C . GLU A 1 97 ? -2.330 7.988 4.351 1.00 94.88 97 GLU A C 1
ATOM 753 O O . GLU A 1 97 ? -1.799 8.838 5.079 1.00 94.88 97 GLU A O 1
ATOM 758 N N . PRO A 1 98 ? -2.817 6.840 4.863 1.00 95.81 98 PRO A N 1
ATOM 759 C CA . PRO A 1 98 ? -2.695 6.488 6.275 1.00 95.81 98 PRO A CA 1
ATOM 760 C C . PRO A 1 98 ? -1.235 6.298 6.714 1.00 95.81 98 PRO A C 1
ATOM 762 O O . PRO A 1 98 ? -0.436 5.681 6.008 1.00 95.81 98 PRO A O 1
ATOM 765 N N . LYS A 1 99 ? -0.892 6.764 7.920 1.00 94.50 99 LYS A N 1
ATOM 766 C CA . LYS A 1 99 ? 0.427 6.569 8.548 1.00 94.50 99 LYS A CA 1
ATOM 767 C C . LYS A 1 99 ? 0.550 5.206 9.257 1.00 94.50 99 LYS A C 1
ATOM 769 O O . LYS A 1 99 ? -0.474 4.618 9.612 1.00 94.50 99 LYS A O 1
ATOM 774 N N . PRO A 1 100 ? 1.768 4.700 9.518 1.00 92.88 100 PRO A N 1
ATOM 775 C CA . PRO A 1 100 ? 1.947 3.539 10.387 1.00 92.88 100 PRO A CA 1
ATOM 776 C C . PRO A 1 100 ? 1.552 3.854 11.835 1.00 92.88 100 PRO A C 1
ATOM 778 O O . PRO A 1 100 ? 1.756 4.967 12.309 1.00 92.88 100 PRO A O 1
ATOM 781 N N . VAL A 1 101 ? 1.044 2.850 12.551 1.00 93.56 101 VAL A N 1
ATOM 782 C CA . VAL A 1 101 ? 1.017 2.834 14.024 1.00 93.56 101 VAL A CA 1
ATOM 783 C C . VAL A 1 101 ? 2.344 2.224 14.490 1.00 93.56 101 VAL A C 1
ATOM 785 O O . VAL A 1 101 ? 2.484 1.002 14.521 1.00 93.56 101 VAL A O 1
ATOM 788 N N . GLU A 1 102 ? 3.353 3.051 14.765 1.00 92.19 102 GLU A N 1
ATOM 789 C CA . GLU A 1 102 ? 4.733 2.586 15.027 1.00 92.19 102 GLU A CA 1
ATOM 790 C C . GLU A 1 102 ? 4.845 1.676 16.271 1.00 92.19 102 GLU A C 1
ATOM 792 O O . GLU A 1 102 ? 5.682 0.772 16.306 1.00 92.19 102 GLU A O 1
ATOM 797 N N . ASP A 1 103 ? 3.932 1.821 17.240 1.00 89.88 103 ASP A N 1
ATOM 798 C CA . ASP A 1 103 ? 3.822 0.947 18.422 1.00 89.88 103 ASP A CA 1
ATOM 799 C C . ASP A 1 103 ? 3.436 -0.498 18.089 1.00 89.88 103 ASP A C 1
ATOM 801 O O . ASP A 1 103 ? 3.696 -1.420 18.874 1.00 89.88 103 ASP A O 1
ATOM 805 N N . LEU A 1 104 ? 2.825 -0.695 16.920 1.00 88.19 104 LEU A N 1
ATOM 806 C CA . LEU A 1 104 ? 2.251 -1.956 16.472 1.00 88.19 104 LEU A CA 1
ATOM 807 C C . LEU A 1 104 ? 3.101 -2.591 15.371 1.00 88.19 104 LEU A C 1
ATOM 809 O O . LEU A 1 104 ? 3.485 -3.752 15.474 1.00 88.19 104 LEU A O 1
ATOM 813 N N . TYR A 1 105 ? 3.448 -1.815 14.345 1.00 88.50 105 TYR A N 1
ATOM 814 C CA . TYR A 1 105 ? 4.207 -2.304 13.197 1.00 88.50 105 TYR A CA 1
ATOM 815 C C . TYR A 1 105 ? 5.695 -2.043 13.356 1.00 88.50 105 TYR A C 1
ATOM 817 O O . TYR A 1 105 ? 6.094 -0.993 13.845 1.00 88.50 105 TYR A O 1
ATOM 825 N N . CYS A 1 106 ? 6.529 -2.934 12.823 1.00 88.62 106 CYS A N 1
ATOM 826 C CA . CYS A 1 106 ? 7.898 -2.568 12.480 1.00 88.62 106 CYS A CA 1
ATOM 827 C C . CYS A 1 106 ? 7.961 -1.999 11.044 1.00 88.62 106 CYS A C 1
ATOM 829 O O . CYS A 1 106 ? 7.051 -2.240 10.238 1.00 88.62 106 CYS A O 1
ATOM 831 N N . PRO A 1 107 ? 9.056 -1.309 10.676 1.00 88.06 107 PRO A N 1
ATOM 832 C CA . PRO A 1 107 ? 9.253 -0.787 9.325 1.00 88.06 107 PRO A CA 1
ATOM 833 C C . PRO A 1 107 ? 9.109 -1.824 8.208 1.00 88.06 107 PRO A C 1
ATOM 835 O O . PRO A 1 107 ? 8.596 -1.491 7.140 1.00 88.06 107 PRO A O 1
ATOM 838 N N . TYR A 1 108 ? 9.559 -3.062 8.449 1.00 86.62 108 TYR A N 1
ATOM 839 C CA . TYR A 1 108 ? 9.482 -4.152 7.477 1.00 86.62 108 TYR A CA 1
ATOM 840 C C . TYR A 1 108 ? 8.033 -4.491 7.134 1.00 86.62 108 TYR A C 1
ATOM 842 O O . TYR A 1 108 ? 7.667 -4.420 5.971 1.00 86.62 108 TYR A O 1
ATOM 850 N N . ILE A 1 109 ? 7.173 -4.756 8.122 1.00 84.75 109 ILE A N 1
ATOM 851 C CA . ILE A 1 109 ? 5.750 -5.037 7.851 1.00 84.75 109 ILE A CA 1
ATOM 852 C C . ILE A 1 109 ? 5.078 -3.880 7.116 1.00 84.75 109 ILE A C 1
ATOM 854 O O . ILE A 1 109 ? 4.242 -4.101 6.246 1.00 84.75 109 ILE A O 1
ATOM 858 N N . TRP A 1 110 ? 5.431 -2.647 7.474 1.00 86.56 110 TRP A N 1
ATOM 859 C CA . TRP A 1 110 ? 4.773 -1.474 6.919 1.00 86.56 110 TRP A CA 1
ATOM 860 C C . TRP A 1 110 ? 5.167 -1.168 5.465 1.00 86.56 110 TRP A C 1
ATOM 862 O O . TRP A 1 110 ? 4.316 -0.754 4.675 1.00 86.56 110 TRP A O 1
ATOM 872 N N . ASN A 1 111 ? 6.447 -1.334 5.113 1.00 80.25 111 ASN A N 1
ATOM 873 C CA . ASN A 1 111 ? 6.985 -0.903 3.816 1.00 80.25 111 ASN A CA 1
ATOM 874 C C . ASN A 1 111 ? 7.414 -2.045 2.893 1.00 80.25 111 ASN A C 1
ATOM 876 O O . ASN A 1 111 ? 7.746 -1.766 1.744 1.00 80.25 111 ASN A O 1
ATOM 880 N N . ASN A 1 112 ? 7.458 -3.295 3.358 1.00 74.31 112 ASN A N 1
ATOM 881 C CA . ASN A 1 112 ? 7.966 -4.372 2.524 1.00 74.31 112 ASN A CA 1
ATOM 882 C C . ASN A 1 112 ? 6.982 -4.731 1.401 1.00 74.31 112 ASN A C 1
ATOM 884 O O . ASN A 1 112 ? 5.801 -4.978 1.644 1.00 74.31 112 ASN A O 1
ATOM 888 N N . THR A 1 113 ? 7.488 -4.796 0.172 1.00 67.56 113 THR A N 1
ATOM 889 C CA . THR A 1 113 ? 6.722 -5.120 -1.043 1.00 67.56 113 THR A CA 1
ATOM 890 C C . THR A 1 113 ? 7.024 -6.519 -1.587 1.00 67.56 113 THR A C 1
ATOM 892 O O . THR A 1 113 ? 6.496 -6.900 -2.629 1.00 67.56 113 THR A O 1
ATOM 895 N N . GLY A 1 114 ? 7.847 -7.309 -0.891 1.00 66.31 114 GLY A N 1
ATOM 896 C CA . GLY A 1 114 ? 8.180 -8.683 -1.267 1.00 66.31 114 GLY A CA 1
ATOM 897 C C . GLY A 1 114 ? 9.468 -9.174 -0.608 1.00 66.31 114 GLY A C 1
ATOM 898 O O . GLY A 1 114 ? 10.117 -8.456 0.140 1.00 66.31 114 GLY A O 1
ATOM 899 N N . MET A 1 115 ? 9.863 -10.416 -0.861 1.00 69.25 115 MET A N 1
ATOM 900 C CA . MET A 1 115 ? 11.140 -10.927 -0.351 1.00 69.25 115 MET A CA 1
ATOM 901 C C . MET A 1 115 ? 12.312 -10.155 -0.984 1.00 69.25 115 MET A C 1
ATOM 903 O O . MET A 1 115 ? 12.349 -10.011 -2.204 1.00 69.25 115 MET A O 1
ATOM 907 N N . GLY A 1 116 ? 13.259 -9.663 -0.178 1.00 70.50 116 GLY A N 1
ATOM 908 C CA . GLY A 1 116 ? 14.431 -8.924 -0.671 1.00 70.50 116 GLY A CA 1
ATOM 909 C C . GLY A 1 116 ? 14.275 -7.396 -0.700 1.00 70.50 116 GLY A C 1
ATOM 910 O O . GLY A 1 116 ? 15.269 -6.699 -0.926 1.00 70.50 116 GLY A O 1
ATOM 911 N N . HIS A 1 117 ? 13.069 -6.878 -0.436 1.00 74.38 117 HIS A N 1
ATOM 912 C CA . HIS A 1 117 ? 12.742 -5.443 -0.404 1.00 74.38 117 HIS A CA 1
ATOM 913 C C . HIS A 1 117 ? 12.659 -4.880 1.016 1.00 74.38 117 HIS A C 1
ATOM 915 O O . HIS A 1 117 ? 11.944 -3.916 1.298 1.00 74.38 117 HIS A O 1
ATOM 921 N N . GLU A 1 118 ? 13.407 -5.492 1.930 1.00 82.56 118 GLU A N 1
ATOM 922 C CA . GLU A 1 118 ? 13.535 -5.036 3.298 1.00 82.56 118 GLU A CA 1
ATOM 923 C C . GLU A 1 118 ? 13.976 -3.561 3.330 1.00 82.56 118 GLU A C 1
ATOM 925 O O . GLU A 1 118 ? 14.995 -3.210 2.735 1.00 82.56 118 GLU A O 1
ATOM 930 N N . PRO A 1 119 ? 13.277 -2.688 4.075 1.00 78.19 119 PRO A N 1
ATOM 931 C CA . PRO A 1 119 ? 13.638 -1.276 4.145 1.00 78.19 119 PRO A CA 1
ATOM 932 C C . PRO A 1 119 ? 14.952 -1.037 4.908 1.00 78.19 119 PRO A C 1
ATOM 934 O O . PRO A 1 119 ? 15.475 0.072 4.870 1.00 78.19 119 PRO A O 1
ATOM 937 N N . LEU A 1 120 ? 15.461 -2.051 5.622 1.00 82.69 120 LEU A N 1
ATOM 938 C CA . LEU A 1 120 ? 16.712 -2.043 6.381 1.00 82.69 120 LEU A CA 1
ATOM 939 C C . LEU A 1 120 ? 17.431 -3.389 6.191 1.00 82.69 120 LEU A C 1
ATOM 941 O O . LEU A 1 120 ? 16.786 -4.435 6.256 1.00 82.69 120 LEU A O 1
ATOM 945 N N . ASN A 1 121 ? 18.761 -3.384 6.053 1.00 79.00 121 ASN A N 1
ATOM 946 C CA . ASN A 1 121 ? 19.548 -4.623 5.934 1.00 79.00 121 ASN A CA 1
ATOM 947 C C . ASN A 1 121 ? 19.398 -5.534 7.159 1.00 79.00 121 ASN A C 1
ATOM 949 O O . ASN A 1 121 ? 19.222 -6.737 6.998 1.00 79.00 121 ASN A O 1
ATOM 953 N N . ASP A 1 122 ? 19.349 -4.960 8.364 1.00 80.38 122 ASP A N 1
ATOM 954 C CA . ASP A 1 122 ? 19.113 -5.700 9.608 1.00 80.38 122 ASP A CA 1
ATOM 955 C C . ASP A 1 122 ? 17.819 -6.540 9.554 1.00 80.38 122 ASP A C 1
ATOM 957 O O . ASP A 1 122 ? 17.718 -7.572 10.213 1.00 80.38 122 ASP A O 1
ATOM 961 N N . CYS A 1 123 ? 16.808 -6.134 8.770 1.00 81.19 123 CYS A N 1
ATOM 962 C CA . CYS A 1 123 ? 15.600 -6.941 8.598 1.00 81.19 123 CYS A CA 1
ATOM 963 C C . CYS A 1 123 ? 15.883 -8.227 7.808 1.00 81.19 123 CYS A C 1
ATOM 965 O O . CYS A 1 123 ? 15.291 -9.252 8.134 1.00 81.19 123 CYS A O 1
ATOM 967 N N . LYS A 1 124 ? 16.802 -8.215 6.831 1.00 76.69 124 LYS A N 1
ATOM 968 C CA . LYS A 1 124 ? 17.225 -9.429 6.103 1.00 76.69 124 LYS A CA 1
ATOM 969 C C . LYS A 1 124 ? 17.907 -10.406 7.054 1.00 76.69 124 LYS A C 1
ATOM 971 O O . LYS A 1 124 ? 17.634 -11.601 7.022 1.00 76.69 124 LYS A O 1
ATOM 976 N N . GLU A 1 125 ? 18.752 -9.875 7.932 1.00 77.19 125 GLU A N 1
ATOM 977 C CA . GLU A 1 125 ? 19.538 -10.662 8.883 1.00 77.19 125 GLU A CA 1
ATOM 978 C C . GLU A 1 125 ? 18.704 -11.216 10.041 1.00 77.19 125 GLU A C 1
ATOM 980 O O . GLU A 1 125 ? 19.007 -12.286 10.571 1.00 77.19 125 GLU A O 1
ATOM 985 N N . HIS A 1 126 ? 17.665 -10.493 10.467 1.00 77.38 126 HIS A N 1
ATOM 986 C CA . HIS A 1 126 ? 16.932 -10.833 11.685 1.00 77.38 126 HIS A CA 1
ATOM 987 C C . HIS A 1 126 ? 15.509 -11.342 11.451 1.00 77.38 126 HIS A C 1
ATOM 989 O O . HIS A 1 126 ? 15.052 -12.151 12.247 1.00 77.38 126 HIS A O 1
ATOM 995 N N . CYS A 1 127 ? 14.806 -10.946 10.385 1.00 73.56 127 CYS A N 1
ATOM 996 C CA . CYS A 1 127 ? 13.413 -11.356 10.152 1.00 73.56 127 CYS A CA 1
ATOM 997 C C . CYS A 1 127 ? 13.260 -12.700 9.410 1.00 73.56 127 CYS A C 1
ATOM 999 O O . CYS A 1 127 ? 12.150 -13.001 8.988 1.00 73.56 127 CYS A O 1
ATOM 1001 N N . GLY A 1 128 ? 14.327 -13.490 9.214 1.00 61.44 128 GLY A N 1
ATOM 1002 C CA . GLY A 1 128 ? 14.287 -14.885 8.729 1.00 61.44 128 GLY A CA 1
ATOM 1003 C C . GLY A 1 128 ? 13.254 -15.186 7.629 1.00 61.44 128 GLY A C 1
ATOM 1004 O O . GLY A 1 128 ? 12.206 -15.760 7.916 1.00 61.44 128 GLY A O 1
ATOM 1005 N N . PHE A 1 129 ? 13.532 -14.794 6.379 1.00 62.03 129 PHE A N 1
ATOM 1006 C CA . PHE A 1 129 ? 12.613 -14.929 5.227 1.00 62.03 129 PHE A CA 1
ATOM 1007 C C . PHE A 1 129 ? 11.240 -14.245 5.398 1.00 62.03 129 PHE A C 1
ATOM 1009 O O . PHE A 1 129 ? 10.254 -14.640 4.779 1.00 62.03 129 PHE A O 1
ATOM 1016 N N . GLY A 1 130 ? 11.170 -13.193 6.215 1.00 61.81 130 GLY A N 1
ATOM 1017 C CA . GLY A 1 130 ? 9.969 -12.375 6.393 1.00 61.81 130 GLY A CA 1
ATOM 1018 C C . GLY A 1 130 ? 9.051 -12.814 7.534 1.00 61.81 130 GLY A C 1
ATOM 1019 O O . GLY A 1 130 ? 7.978 -12.235 7.714 1.00 61.81 130 GLY A O 1
ATOM 1020 N N . SER A 1 131 ? 9.477 -13.782 8.350 1.00 71.38 131 SER A N 1
ATOM 1021 C CA . SER A 1 131 ? 8.793 -14.152 9.587 1.00 71.38 131 SER A CA 1
ATOM 1022 C C . SER A 1 131 ? 9.141 -13.176 10.712 1.00 71.38 131 SER A C 1
ATOM 1024 O O . SER A 1 131 ? 10.120 -13.355 11.437 1.00 71.38 131 SER A O 1
ATOM 1026 N N . ILE A 1 132 ? 8.313 -12.144 10.904 1.00 74.31 132 ILE A N 1
ATOM 1027 C CA . ILE A 1 132 ? 8.565 -11.130 11.940 1.00 74.31 132 ILE A CA 1
ATOM 1028 C C . ILE A 1 132 ? 8.671 -11.712 13.357 1.00 74.31 132 ILE A C 1
ATOM 1030 O O . ILE A 1 132 ? 9.421 -11.189 14.175 1.00 74.31 132 ILE A O 1
ATOM 1034 N N . SER A 1 133 ? 7.961 -12.805 13.641 1.00 73.56 133 SER A N 1
ATOM 1035 C CA . SER A 1 133 ? 7.979 -13.475 14.945 1.00 73.56 133 SER A CA 1
ATOM 1036 C C . SER A 1 133 ? 9.357 -14.029 15.314 1.00 73.56 133 SER A C 1
ATOM 1038 O O . SER A 1 133 ? 9.620 -14.271 16.485 1.00 73.56 133 SER A O 1
ATOM 1040 N N . ALA A 1 134 ? 10.246 -14.206 14.331 1.00 77.00 134 ALA A N 1
ATOM 1041 C CA . ALA A 1 134 ? 11.628 -14.626 14.536 1.00 77.00 134 ALA A CA 1
ATOM 1042 C C . ALA A 1 134 ? 12.606 -13.440 14.650 1.00 77.00 134 ALA A C 1
ATOM 1044 O O . ALA A 1 134 ? 13.800 -13.644 14.880 1.00 77.00 134 ALA A O 1
ATOM 1045 N N . CYS A 1 135 ? 12.127 -12.200 14.491 1.00 85.62 135 CYS A N 1
ATOM 1046 C CA . CYS A 1 135 ? 12.975 -11.020 14.527 1.00 85.62 135 CYS A CA 1
ATOM 1047 C C . CYS A 1 135 ? 13.494 -10.744 15.935 1.00 85.62 135 CYS A C 1
ATOM 1049 O O . CYS A 1 135 ? 12.758 -10.314 16.819 1.00 85.62 135 CYS A O 1
ATOM 1051 N N . LYS A 1 136 ? 14.813 -10.870 16.101 1.00 84.12 136 LYS A N 1
ATOM 1052 C CA . LYS A 1 136 ? 15.517 -10.568 17.358 1.00 84.12 136 LYS A CA 1
ATOM 1053 C C . LYS A 1 136 ? 15.396 -9.107 17.812 1.00 84.12 136 LYS A C 1
ATOM 1055 O O . LYS A 1 136 ? 15.731 -8.803 18.947 1.00 84.12 136 LYS A O 1
ATOM 1060 N N . LYS A 1 137 ? 14.945 -8.205 16.931 1.00 85.31 137 LYS A N 1
ATOM 1061 C CA . LYS A 1 137 ? 14.727 -6.776 17.213 1.00 85.31 137 LYS A CA 1
ATOM 1062 C C . LYS A 1 137 ? 13.247 -6.400 17.315 1.00 85.31 137 LYS A C 1
ATOM 1064 O O . LYS A 1 137 ? 12.932 -5.213 17.301 1.00 85.31 137 LYS A O 1
ATOM 1069 N N . TYR A 1 138 ? 12.333 -7.371 17.375 1.00 82.00 138 TYR A N 1
ATOM 1070 C CA . TYR A 1 138 ? 10.895 -7.088 17.400 1.00 82.00 138 TYR A CA 1
ATOM 1071 C C . TYR A 1 138 ? 10.493 -6.185 18.577 1.00 82.00 138 TYR A C 1
ATOM 1073 O O . TYR A 1 138 ? 9.749 -5.218 18.390 1.00 82.00 138 TYR A O 1
ATOM 1081 N N . ASP A 1 139 ? 11.063 -6.439 19.756 1.00 83.19 139 ASP A N 1
ATOM 1082 C CA . ASP A 1 139 ? 10.807 -5.642 20.960 1.00 83.19 139 ASP A CA 1
ATOM 1083 C C . ASP A 1 139 ? 11.492 -4.265 20.916 1.00 83.19 139 ASP A C 1
ATOM 1085 O O . ASP A 1 139 ? 10.991 -3.308 21.500 1.00 83.19 139 ASP A O 1
ATOM 1089 N N . CYS A 1 140 ? 12.556 -4.124 20.119 1.00 85.94 140 CYS A N 1
ATOM 1090 C CA . CYS A 1 140 ? 13.292 -2.874 19.890 1.00 85.94 140 CYS A CA 1
ATOM 1091 C C . CYS A 1 140 ? 12.917 -2.200 18.556 1.00 85.94 140 CYS A C 1
ATOM 1093 O O . CYS A 1 140 ? 13.738 -1.540 17.914 1.00 85.94 140 CYS A O 1
ATOM 1095 N N . LYS A 1 141 ? 11.676 -2.367 18.085 1.00 87.19 141 LYS A N 1
ATOM 1096 C CA . LYS A 1 141 ? 11.241 -1.822 16.785 1.00 87.19 141 LYS A CA 1
ATOM 1097 C C . LYS A 1 141 ? 11.316 -0.295 16.677 1.00 87.19 141 LYS A C 1
ATOM 1099 O O . LYS A 1 141 ? 11.400 0.213 15.561 1.00 87.19 141 LYS A O 1
ATOM 1104 N N . GLU A 1 142 ? 11.316 0.423 17.799 1.00 90.00 142 GLU A N 1
ATOM 1105 C CA . GLU A 1 142 ? 11.529 1.874 17.835 1.00 90.00 142 GLU A CA 1
ATOM 1106 C C . GLU A 1 142 ? 12.878 2.255 17.207 1.00 90.00 142 GLU A C 1
ATOM 1108 O O . GLU A 1 142 ? 12.943 3.148 16.364 1.00 90.00 142 GLU A O 1
ATOM 1113 N N . GLU A 1 143 ? 13.943 1.505 17.506 1.00 91.38 143 GLU A N 1
ATOM 1114 C CA . GLU A 1 143 ? 15.259 1.716 16.895 1.00 91.38 143 GLU A CA 1
ATOM 1115 C C . GLU A 1 143 ? 15.206 1.535 15.375 1.00 91.38 143 GLU A C 1
ATOM 1117 O O . GLU A 1 143 ? 15.825 2.288 14.622 1.00 91.38 143 GLU A O 1
ATOM 1122 N N . CYS A 1 144 ? 14.433 0.552 14.904 1.00 90.81 144 CYS A N 1
ATOM 1123 C CA . CYS A 1 144 ? 14.247 0.318 13.476 1.00 90.81 144 CYS A CA 1
ATOM 1124 C C . CYS A 1 144 ? 13.512 1.495 12.815 1.00 90.81 144 CYS A C 1
ATOM 1126 O O . CYS A 1 144 ? 13.888 1.918 11.720 1.00 90.81 144 CYS A O 1
ATOM 1128 N N . TRP A 1 145 ? 12.485 2.046 13.468 1.00 92.12 145 TRP A N 1
ATOM 1129 C CA . TRP A 1 145 ? 11.792 3.240 12.982 1.00 92.12 145 TRP A CA 1
ATOM 1130 C C . TRP A 1 145 ? 12.707 4.456 12.937 1.00 92.12 145 TRP A C 1
ATOM 1132 O O . TRP A 1 145 ? 12.719 5.151 11.923 1.00 92.12 145 TRP A O 1
ATOM 1142 N N . ASN A 1 146 ? 13.516 4.674 13.972 1.00 93.12 146 ASN A N 1
ATOM 1143 C CA . ASN A 1 146 ? 14.472 5.778 14.019 1.00 93.12 146 ASN A CA 1
ATOM 1144 C C . ASN A 1 146 ? 15.503 5.670 12.890 1.00 93.12 146 ASN A C 1
ATOM 1146 O O . ASN A 1 146 ? 15.693 6.634 12.150 1.00 93.12 146 ASN A O 1
ATOM 1150 N N . LYS A 1 147 ? 16.076 4.480 12.657 1.00 91.81 147 LYS A N 1
ATOM 1151 C CA . LYS A 1 147 ? 16.963 4.236 11.503 1.00 91.81 147 LYS A CA 1
ATOM 1152 C C . LYS A 1 147 ? 16.282 4.569 10.173 1.00 91.81 147 LYS A C 1
ATOM 1154 O O . LYS A 1 147 ? 16.867 5.241 9.329 1.00 91.81 147 LYS A O 1
ATOM 1159 N N . LEU A 1 148 ? 15.037 4.127 9.982 1.00 91.38 148 LEU A N 1
ATOM 1160 C CA . LEU A 1 148 ? 14.301 4.409 8.749 1.00 91.38 148 LEU A CA 1
ATOM 1161 C C . LEU A 1 148 ? 13.987 5.907 8.580 1.00 91.38 148 LEU A C 1
ATOM 1163 O O . LEU A 1 148 ? 14.016 6.405 7.454 1.00 91.38 148 LEU A O 1
ATOM 1167 N N . LYS A 1 149 ? 13.669 6.619 9.668 1.00 93.12 149 LYS A N 1
ATOM 1168 C CA . LYS A 1 149 ? 13.427 8.071 9.651 1.00 93.12 149 LYS A CA 1
ATOM 1169 C C . LYS A 1 149 ? 14.679 8.822 9.208 1.00 93.12 149 LYS A C 1
ATOM 1171 O O . LYS A 1 149 ? 14.580 9.599 8.265 1.00 93.12 149 LYS A O 1
ATOM 1176 N N . VAL A 1 150 ? 15.840 8.484 9.769 1.00 93.88 150 VAL A N 1
ATOM 1177 C CA . VAL A 1 150 ? 17.132 9.066 9.366 1.00 93.88 150 VAL A CA 1
ATOM 1178 C C . VAL A 1 150 ? 17.397 8.849 7.874 1.00 93.88 150 VAL A C 1
ATOM 1180 O O . VAL A 1 150 ? 17.710 9.801 7.167 1.00 93.88 150 VAL A O 1
ATOM 1183 N N . PHE A 1 151 ? 17.191 7.637 7.344 1.00 91.88 151 PHE A N 1
ATOM 1184 C CA . PHE A 1 151 ? 17.357 7.405 5.902 1.00 91.88 151 PHE A CA 1
ATOM 1185 C C . PHE A 1 151 ? 16.411 8.256 5.045 1.00 91.88 151 PHE A C 1
ATOM 1187 O O . PHE A 1 151 ? 16.819 8.783 4.014 1.00 91.88 151 PHE A O 1
ATOM 1194 N N . LYS A 1 152 ? 15.154 8.426 5.468 1.00 92.38 152 LYS A N 1
ATOM 1195 C CA . LYS A 1 152 ? 14.189 9.285 4.763 1.00 92.38 152 LYS A CA 1
ATOM 1196 C C . LYS A 1 152 ? 14.573 10.760 4.808 1.00 92.38 152 LYS A C 1
ATOM 1198 O O . LYS A 1 152 ? 14.335 11.470 3.837 1.00 92.38 152 LYS A O 1
ATOM 1203 N N . GLU A 1 153 ? 15.102 11.226 5.931 1.00 95.62 153 GLU A N 1
ATOM 1204 C CA . GLU A 1 153 ? 15.559 12.606 6.102 1.00 95.62 153 GLU A CA 1
ATOM 1205 C C . GLU A 1 153 ? 16.791 12.883 5.244 1.00 95.62 153 GLU A C 1
ATOM 1207 O O . GLU A 1 153 ? 16.786 13.859 4.498 1.00 95.62 153 GLU A O 1
ATOM 1212 N N . ASN A 1 154 ? 17.772 11.977 5.250 1.00 95.56 154 ASN A N 1
ATOM 1213 C CA . ASN A 1 154 ? 18.944 12.060 4.379 1.00 95.56 154 ASN A CA 1
ATOM 1214 C C . ASN A 1 154 ? 18.544 12.081 2.902 1.00 95.56 154 ASN A C 1
ATOM 1216 O O . ASN A 1 154 ? 19.056 12.900 2.146 1.00 95.56 154 ASN A O 1
ATOM 1220 N N . LEU A 1 155 ? 17.589 11.229 2.500 1.00 95.12 155 LEU A N 1
ATOM 1221 C CA . LEU A 1 155 ? 17.122 11.187 1.115 1.00 95.12 155 LEU A CA 1
ATOM 1222 C C . LEU A 1 155 ? 16.517 12.532 0.707 1.00 95.12 155 LEU A C 1
ATOM 1224 O O . LEU A 1 155 ? 16.899 13.084 -0.315 1.00 95.12 155 LEU A O 1
ATOM 1228 N N . LYS A 1 156 ? 15.638 13.102 1.536 1.00 96.19 156 LYS A N 1
ATOM 1229 C CA . LYS A 1 156 ? 15.029 14.414 1.268 1.00 96.19 156 LYS A CA 1
ATOM 1230 C C . LYS A 1 156 ? 16.041 15.556 1.244 1.00 96.19 156 LYS A C 1
ATOM 1232 O O . LYS A 1 156 ? 15.894 16.482 0.447 1.00 96.19 156 LYS A O 1
ATOM 1237 N N . ALA A 1 157 ? 17.027 15.525 2.139 1.00 96.62 157 ALA A N 1
ATOM 1238 C CA . ALA A 1 157 ? 18.094 16.518 2.160 1.00 96.62 157 ALA A CA 1
ATOM 1239 C C . ALA A 1 157 ? 18.879 16.469 0.845 1.00 96.62 157 ALA A C 1
ATOM 1241 O O . ALA A 1 157 ? 19.034 17.495 0.189 1.00 96.62 157 ALA A O 1
ATOM 1242 N N . LEU A 1 158 ? 19.253 15.267 0.405 1.00 96.12 158 LEU A N 1
ATOM 1243 C CA . LEU A 1 158 ? 19.959 15.058 -0.851 1.00 96.12 158 LEU A CA 1
ATOM 1244 C C . LEU A 1 158 ? 19.112 15.476 -2.062 1.00 96.12 158 LEU A C 1
ATOM 1246 O O . LEU A 1 158 ? 19.59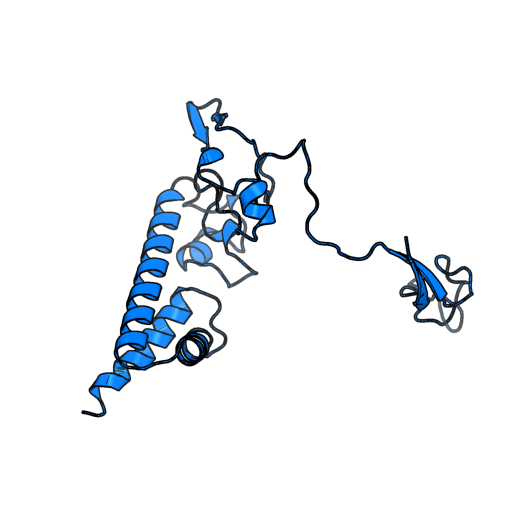4 16.219 -2.908 1.00 96.12 158 LEU A O 1
ATOM 1250 N N . GLU A 1 159 ? 17.829 15.110 -2.116 1.00 96.81 159 GLU A N 1
ATOM 1251 C CA . GLU A 1 159 ? 16.897 15.595 -3.149 1.00 96.81 159 GLU A CA 1
ATOM 1252 C C . GLU A 1 159 ? 16.857 17.133 -3.202 1.00 96.81 159 GLU A C 1
ATOM 1254 O O . GLU A 1 159 ? 16.893 17.724 -4.280 1.00 96.81 159 GLU A O 1
ATOM 1259 N N . SER A 1 160 ? 16.841 17.794 -2.041 1.00 96.62 160 SER A N 1
ATOM 1260 C CA . SER A 1 160 ? 16.844 19.261 -1.955 1.00 96.62 160 SER A CA 1
ATOM 1261 C C . SER A 1 160 ? 18.149 19.868 -2.477 1.00 96.62 160 SER A C 1
ATOM 1263 O O . SER A 1 160 ? 18.122 20.914 -3.126 1.00 96.62 160 SER A O 1
ATOM 1265 N N . GLU A 1 161 ? 19.286 19.207 -2.249 1.00 96.50 161 GLU A N 1
ATOM 1266 C CA . GLU A 1 161 ? 20.575 19.621 -2.810 1.00 96.50 161 GLU A CA 1
ATOM 1267 C C . GLU A 1 161 ? 20.582 19.517 -4.342 1.00 96.50 161 GLU A C 1
ATOM 1269 O O . GLU A 1 161 ? 20.949 20.482 -5.014 1.00 96.50 161 GLU A O 1
ATOM 1274 N N . PHE A 1 162 ? 20.100 18.401 -4.900 1.00 96.81 162 PHE A N 1
ATOM 1275 C CA . PHE A 1 162 ? 19.961 18.203 -6.350 1.00 96.81 162 PHE A CA 1
ATOM 1276 C C . PHE A 1 162 ? 19.093 19.293 -6.991 1.00 96.81 162 PHE A C 1
ATOM 1278 O O . PHE A 1 162 ? 19.471 19.876 -8.010 1.00 96.81 162 PHE A O 1
ATOM 1285 N N . ILE A 1 163 ? 17.955 19.620 -6.373 1.00 96.44 163 ILE A N 1
ATOM 1286 C CA . ILE A 1 163 ? 17.087 20.713 -6.835 1.00 96.44 163 ILE A CA 1
ATOM 1287 C C . ILE A 1 163 ? 17.845 22.045 -6.820 1.00 96.44 163 ILE A C 1
ATOM 1289 O O . ILE A 1 163 ? 17.734 22.824 -7.767 1.00 96.44 163 ILE A O 1
ATOM 1293 N N . SER A 1 164 ? 18.640 22.312 -5.779 1.00 95.88 164 SER A N 1
ATOM 1294 C CA . SER A 1 164 ? 19.344 23.592 -5.634 1.00 95.88 164 SER A CA 1
ATOM 1295 C C . SER A 1 164 ? 20.411 23.837 -6.707 1.00 95.88 164 SER A C 1
ATOM 1297 O O . SER A 1 164 ? 20.680 24.990 -7.040 1.00 95.88 164 SER A O 1
ATOM 1299 N N . ILE A 1 165 ? 20.962 22.772 -7.297 1.00 94.62 165 ILE A N 1
ATOM 1300 C CA . ILE A 1 165 ? 21.923 22.855 -8.406 1.00 94.62 165 ILE A CA 1
ATOM 1301 C C . ILE A 1 165 ? 21.276 22.682 -9.794 1.00 94.62 165 ILE A C 1
ATOM 1303 O O . ILE A 1 165 ? 21.981 22.642 -10.800 1.00 94.62 165 ILE A O 1
ATOM 1307 N N . GLY A 1 166 ? 19.941 22.599 -9.866 1.00 95.19 166 GLY A N 1
ATOM 1308 C CA . GLY A 1 166 ? 19.183 22.669 -11.119 1.00 95.19 166 GLY A CA 1
ATOM 1309 C C . GLY A 1 166 ? 18.594 21.355 -11.639 1.00 95.19 166 GLY A C 1
ATOM 1310 O O . GLY A 1 166 ? 18.034 21.353 -12.736 1.00 95.19 166 GLY A O 1
ATOM 1311 N N . TYR A 1 167 ? 18.664 20.250 -10.889 1.00 96.62 167 TYR A N 1
ATOM 1312 C CA . TYR A 1 167 ? 17.964 19.026 -11.288 1.00 96.62 167 TYR A CA 1
ATOM 1313 C C . TYR A 1 167 ? 16.448 19.188 -11.155 1.00 96.62 167 TYR A C 1
ATOM 1315 O O . TYR A 1 167 ? 15.934 19.782 -10.207 1.00 96.62 167 TYR A O 1
ATOM 1323 N N . THR A 1 168 ? 15.715 18.603 -12.102 1.00 96.94 168 THR A N 1
ATOM 1324 C CA . THR A 1 168 ? 14.254 18.500 -12.006 1.00 96.94 168 THR A CA 1
ATOM 1325 C C . THR A 1 168 ? 13.853 17.314 -11.133 1.00 96.94 168 THR A C 1
ATOM 1327 O O . THR A 1 168 ? 14.591 16.334 -11.038 1.00 96.94 168 THR A O 1
ATOM 1330 N N . GLN A 1 169 ? 12.647 17.354 -10.556 1.00 96.75 169 GLN A N 1
ATOM 1331 C CA . GLN A 1 169 ? 12.120 16.232 -9.771 1.00 96.75 169 GLN A CA 1
ATOM 1332 C C . GLN A 1 169 ? 12.092 14.920 -10.574 1.00 96.75 169 GLN A C 1
ATOM 1334 O O . GLN A 1 169 ? 12.453 13.877 -10.043 1.00 96.75 169 GLN A O 1
ATOM 1339 N N . ASN A 1 170 ? 11.745 14.981 -11.864 1.00 97.00 170 ASN A N 1
ATOM 1340 C CA . ASN A 1 170 ? 11.737 13.801 -12.732 1.00 97.00 170 ASN A CA 1
ATOM 1341 C C . ASN A 1 170 ? 13.143 13.206 -12.881 1.00 97.00 170 ASN A C 1
ATOM 1343 O O . ASN A 1 170 ? 13.310 12.003 -12.734 1.00 97.00 170 ASN A O 1
ATOM 1347 N N . SER A 1 171 ? 14.158 14.048 -13.100 1.00 96.44 171 SER A N 1
ATOM 1348 C CA . SER A 1 171 ? 15.552 13.598 -13.197 1.00 96.44 171 SER A CA 1
ATOM 1349 C C . SER A 1 171 ? 16.023 12.937 -11.900 1.00 96.44 171 SER A C 1
ATOM 1351 O O . SER A 1 171 ? 16.679 11.901 -11.933 1.00 96.44 171 SER A O 1
ATOM 1353 N N . ILE A 1 172 ? 15.655 13.510 -10.751 1.00 96.50 172 ILE A N 1
ATOM 1354 C CA . ILE A 1 172 ? 15.962 12.949 -9.429 1.00 96.50 172 ILE A CA 1
ATOM 1355 C C . ILE A 1 172 ? 15.285 11.586 -9.252 1.00 96.50 172 ILE A C 1
ATOM 1357 O O . ILE A 1 172 ? 15.916 10.641 -8.778 1.00 96.50 172 ILE A O 1
ATOM 1361 N N . ASP A 1 173 ? 14.020 11.458 -9.652 1.00 96.50 173 ASP A N 1
ATOM 1362 C CA . ASP A 1 173 ? 13.288 10.196 -9.567 1.00 96.50 173 ASP A CA 1
ATOM 1363 C C . ASP A 1 173 ? 13.846 9.129 -10.525 1.00 96.50 173 ASP A C 1
ATOM 1365 O O . ASP A 1 173 ? 13.908 7.957 -10.144 1.00 96.50 173 ASP A O 1
ATOM 1369 N N . ASP A 1 174 ? 14.327 9.511 -11.709 1.00 96.69 174 ASP A N 1
ATOM 1370 C CA . ASP A 1 174 ? 15.015 8.602 -12.634 1.00 96.69 174 ASP A CA 1
ATOM 1371 C C . ASP A 1 174 ? 16.319 8.063 -12.021 1.00 96.69 174 ASP A C 1
ATOM 1373 O O . ASP A 1 174 ? 16.560 6.853 -12.040 1.00 96.69 174 ASP A O 1
ATOM 1377 N N . ILE A 1 175 ? 17.131 8.930 -11.399 1.00 96.38 175 ILE A N 1
ATOM 1378 C CA . ILE A 1 175 ? 18.373 8.527 -10.716 1.00 96.38 175 ILE A CA 1
ATOM 1379 C C . ILE A 1 175 ? 18.061 7.606 -9.538 1.00 96.38 175 ILE A C 1
ATOM 1381 O O . ILE A 1 175 ? 18.626 6.514 -9.434 1.00 96.38 175 ILE A O 1
ATOM 1385 N N . LYS A 1 176 ? 17.121 8.003 -8.671 1.00 95.81 176 LYS A N 1
ATOM 1386 C CA . LYS A 1 176 ? 16.710 7.209 -7.504 1.00 95.81 176 LYS A CA 1
ATOM 1387 C C . LYS A 1 176 ? 16.307 5.802 -7.899 1.00 95.81 176 LYS A C 1
ATOM 1389 O O . LYS A 1 176 ? 16.718 4.860 -7.234 1.00 95.81 176 LYS A O 1
ATOM 1394 N N . ASN A 1 177 ? 15.526 5.662 -8.967 1.00 94.25 177 ASN A N 1
ATOM 1395 C CA . ASN A 1 177 ? 14.983 4.378 -9.406 1.00 94.25 177 ASN A CA 1
ATOM 1396 C C . ASN A 1 177 ? 15.896 3.629 -10.394 1.00 94.25 177 ASN A C 1
ATOM 1398 O O . ASN A 1 177 ? 15.535 2.542 -10.861 1.00 94.25 177 ASN A O 1
ATOM 1402 N N . SER A 1 178 ? 17.081 4.168 -10.697 1.00 94.31 178 SER A N 1
ATOM 1403 C CA . SER A 1 178 ? 18.079 3.488 -11.522 1.00 94.31 178 SER A CA 1
ATOM 1404 C C . SER A 1 178 ? 18.492 2.144 -10.909 1.00 94.31 178 SER A C 1
ATOM 1406 O O . SER A 1 178 ? 18.329 1.891 -9.711 1.00 94.31 178 SER A O 1
ATOM 1408 N N . ASN A 1 179 ? 18.964 1.225 -11.756 1.00 91.88 179 ASN A N 1
ATOM 1409 C CA . ASN A 1 179 ? 19.333 -0.143 -11.365 1.00 91.88 179 ASN A CA 1
ATOM 1410 C C . ASN A 1 179 ? 18.204 -0.945 -10.684 1.00 91.88 179 ASN A C 1
ATOM 1412 O O . ASN A 1 179 ? 18.467 -1.932 -10.002 1.00 91.88 179 ASN A O 1
ATOM 1416 N N . ASN A 1 180 ? 16.939 -0.565 -10.910 1.00 88.69 180 ASN A N 1
ATOM 1417 C CA . ASN A 1 180 ? 15.764 -1.141 -10.250 1.00 88.69 180 ASN A CA 1
ATOM 1418 C C . ASN A 1 180 ? 15.792 -1.008 -8.718 1.00 88.69 180 ASN A C 1
ATOM 1420 O O . ASN A 1 180 ? 15.288 -1.900 -8.030 1.00 88.69 180 ASN A O 1
ATOM 1424 N N . ALA A 1 181 ? 16.361 0.080 -8.191 1.00 88.62 181 ALA A N 1
ATOM 1425 C CA . ALA A 1 181 ? 16.357 0.371 -6.761 1.00 88.62 181 ALA A CA 1
ATOM 1426 C C . ALA A 1 181 ? 14.933 0.310 -6.186 1.00 88.62 181 ALA A C 1
ATOM 1428 O O . ALA A 1 181 ? 14.003 0.943 -6.692 1.00 88.62 181 ALA A O 1
ATOM 1429 N N . ARG A 1 182 ? 14.752 -0.478 -5.121 1.00 84.00 182 ARG A N 1
ATOM 1430 C CA . ARG A 1 182 ? 13.451 -0.694 -4.458 1.00 84.00 182 ARG A CA 1
ATOM 1431 C C . ARG A 1 182 ? 13.459 -0.292 -2.990 1.00 84.00 182 ARG A C 1
ATOM 1433 O O . ARG A 1 182 ? 12.402 -0.262 -2.362 1.00 84.00 182 ARG A O 1
ATOM 1440 N N . THR A 1 183 ? 14.628 0.010 -2.438 1.00 86.25 183 THR A N 1
ATOM 1441 C CA . THR A 1 183 ? 14.812 0.434 -1.050 1.00 86.25 183 THR A CA 1
ATOM 1442 C C . THR A 1 183 ? 15.318 1.874 -0.982 1.00 86.25 183 THR A C 1
ATOM 1444 O O . THR A 1 183 ? 15.996 2.359 -1.882 1.00 86.25 183 THR A O 1
ATOM 1447 N N . ILE A 1 184 ? 15.028 2.560 0.128 1.00 89.00 184 ILE A N 1
ATOM 1448 C CA . ILE A 1 184 ? 15.503 3.937 0.373 1.00 89.00 184 ILE A CA 1
ATOM 1449 C C . ILE A 1 184 ? 17.032 4.002 0.366 1.00 89.00 184 ILE A C 1
ATOM 1451 O O . ILE A 1 184 ? 17.613 4.997 -0.049 1.00 89.00 184 ILE A O 1
ATOM 1455 N N . ARG A 1 185 ? 17.685 2.925 0.805 1.00 87.69 185 ARG A N 1
ATOM 1456 C CA . ARG A 1 185 ? 19.138 2.818 0.800 1.00 87.69 185 ARG A CA 1
ATOM 1457 C C . ARG A 1 185 ? 19.703 2.785 -0.620 1.00 87.69 185 ARG A C 1
ATOM 1459 O O . ARG A 1 185 ? 20.603 3.555 -0.904 1.00 87.69 185 ARG A O 1
ATOM 1466 N N . GLU A 1 186 ? 19.165 1.940 -1.496 1.00 90.81 186 GLU A N 1
ATOM 1467 C CA . GLU A 1 186 ? 19.600 1.897 -2.903 1.00 90.81 186 GLU A CA 1
ATOM 1468 C C . GLU A 1 186 ? 19.355 3.250 -3.591 1.00 90.81 186 GLU A C 1
ATOM 1470 O O . GLU A 1 186 ? 20.193 3.725 -4.347 1.00 90.81 186 GLU A O 1
ATOM 1475 N N . GLN A 1 187 ? 18.237 3.914 -3.275 1.00 93.56 187 GLN A N 1
ATOM 1476 C CA . GLN A 1 187 ? 17.940 5.260 -3.774 1.00 93.56 187 GLN A CA 1
ATOM 1477 C C . GLN A 1 187 ? 18.958 6.306 -3.291 1.00 93.56 187 GLN A C 1
ATOM 1479 O O . GLN A 1 187 ? 19.373 7.155 -4.077 1.00 93.56 187 GLN A O 1
ATOM 1484 N N . LEU A 1 188 ? 19.362 6.243 -2.017 1.00 94.38 188 LEU A N 1
ATOM 1485 C CA . LEU A 1 188 ? 20.428 7.078 -1.457 1.00 94.38 188 LEU A CA 1
ATOM 1486 C C . LEU A 1 188 ? 21.766 6.812 -2.148 1.00 94.38 188 LEU A C 1
ATOM 1488 O O . LEU A 1 188 ? 22.387 7.757 -2.614 1.00 94.38 188 LEU A O 1
ATOM 1492 N N . GLU A 1 189 ? 22.171 5.546 -2.265 1.00 94.56 189 GLU A N 1
ATOM 1493 C CA . GLU A 1 189 ? 23.422 5.146 -2.924 1.00 94.56 189 GLU A CA 1
ATOM 1494 C C . GLU A 1 189 ? 23.462 5.649 -4.378 1.00 94.56 189 GLU A C 1
ATOM 1496 O O . GLU A 1 189 ? 24.471 6.199 -4.813 1.00 94.56 189 GLU A O 1
ATOM 1501 N N . ASN A 1 190 ? 22.351 5.552 -5.116 1.00 95.81 190 ASN A N 1
ATOM 1502 C CA . ASN A 1 190 ? 22.249 6.086 -6.475 1.00 95.81 190 ASN A CA 1
ATOM 1503 C C . ASN A 1 190 ? 22.467 7.610 -6.532 1.00 95.81 190 ASN A C 1
ATOM 1505 O O . ASN A 1 190 ? 23.232 8.087 -7.369 1.00 95.81 190 ASN A O 1
ATOM 1509 N N . LEU A 1 191 ? 21.820 8.379 -5.650 1.00 96.12 191 LEU A N 1
ATOM 1510 C CA . LEU A 1 191 ? 21.977 9.837 -5.619 1.00 96.12 191 LEU A CA 1
ATOM 1511 C C . LEU A 1 191 ? 23.354 10.274 -5.098 1.00 96.12 191 LEU A C 1
ATOM 1513 O O . LEU A 1 191 ? 23.898 11.262 -5.580 1.00 96.12 191 LEU A O 1
ATOM 1517 N N . GLU A 1 192 ? 23.939 9.566 -4.132 1.00 95.44 192 GLU A N 1
ATOM 1518 C CA . GLU A 1 192 ? 25.293 9.848 -3.639 1.00 95.44 192 GLU A CA 1
ATOM 1519 C C . GLU A 1 192 ? 26.344 9.581 -4.719 1.00 95.44 192 GLU A C 1
ATOM 1521 O O . GLU A 1 192 ? 27.248 10.397 -4.911 1.00 95.44 192 GLU A O 1
ATOM 1526 N N . ASN A 1 193 ? 26.188 8.489 -5.474 1.00 95.00 193 ASN A N 1
ATOM 1527 C CA . ASN A 1 193 ? 27.026 8.196 -6.633 1.00 95.00 193 ASN A CA 1
ATOM 1528 C C . ASN A 1 193 ? 26.909 9.300 -7.688 1.00 95.00 193 ASN A C 1
ATOM 1530 O O . ASN A 1 193 ? 27.928 9.800 -8.151 1.00 95.00 193 ASN A O 1
ATOM 1534 N N . GLU A 1 194 ? 25.694 9.735 -8.026 1.00 94.81 194 GLU A N 1
ATOM 1535 C CA . GLU A 1 194 ? 25.498 10.833 -8.978 1.00 94.81 194 GLU A CA 1
ATOM 1536 C C . GLU A 1 194 ? 26.120 12.147 -8.470 1.00 94.81 194 GLU A C 1
ATOM 1538 O O . GLU A 1 194 ? 26.818 12.846 -9.205 1.00 94.81 194 GLU A O 1
ATOM 1543 N N . LYS A 1 195 ? 25.949 12.453 -7.179 1.00 93.06 195 LYS A N 1
ATOM 1544 C CA . LYS A 1 195 ? 26.548 13.626 -6.531 1.00 93.06 195 LYS A CA 1
ATOM 1545 C C . LYS A 1 195 ? 28.075 13.603 -6.562 1.00 93.06 195 LYS A C 1
ATOM 1547 O O . LYS A 1 195 ? 28.692 14.665 -6.641 1.00 93.06 195 LYS A O 1
ATOM 1552 N N . SER A 1 196 ? 28.700 12.427 -6.520 1.00 91.56 196 SER A N 1
ATOM 1553 C CA . SER A 1 196 ? 30.163 12.310 -6.576 1.00 91.56 196 SER A CA 1
ATOM 1554 C C . SER A 1 196 ? 30.762 12.894 -7.867 1.00 91.56 196 SER A C 1
ATOM 1556 O O . SER A 1 196 ? 31.833 13.496 -7.817 1.00 91.56 196 SER A O 1
ATOM 1558 N N . TYR A 1 197 ? 30.023 12.855 -8.983 1.00 87.31 197 TYR A N 1
ATOM 1559 C CA . TYR A 1 197 ? 30.450 13.424 -10.268 1.00 87.31 197 TYR A CA 1
ATOM 1560 C C . TYR A 1 197 ? 30.343 14.953 -10.344 1.00 87.31 197 TYR A C 1
ATOM 1562 O O . TYR A 1 197 ? 30.864 15.564 -11.279 1.00 87.31 197 TYR A O 1
ATOM 1570 N N . TRP A 1 198 ? 29.697 15.611 -9.375 1.00 85.31 198 TRP A N 1
ATOM 1571 C CA . TRP A 1 198 ? 29.568 17.075 -9.369 1.00 85.31 198 TRP A CA 1
ATOM 1572 C C . TRP A 1 198 ? 30.920 17.781 -9.198 1.00 85.31 198 TRP A C 1
ATOM 1574 O O . TRP A 1 198 ? 31.074 18.916 -9.643 1.00 85.31 198 TRP A O 1
ATOM 1584 N N . GLY A 1 199 ? 31.894 17.115 -8.567 1.00 62.41 199 GLY A N 1
ATOM 1585 C CA . GLY A 1 199 ? 33.249 17.631 -8.353 1.00 62.41 199 GLY A CA 1
ATOM 1586 C C . GLY A 1 199 ? 34.263 17.276 -9.445 1.00 62.41 199 GLY A C 1
ATOM 1587 O O . GLY A 1 199 ? 35.374 17.789 -9.399 1.00 62.41 199 GLY A O 1
ATOM 1588 N N . GLU A 1 200 ? 33.913 16.421 -10.414 1.00 56.78 200 GLU A N 1
ATOM 1589 C CA . GLU A 1 200 ? 34.831 15.990 -11.487 1.00 56.78 200 GLU A CA 1
ATOM 1590 C C . GLU A 1 200 ? 34.731 16.850 -12.764 1.00 56.78 200 GLU A C 1
ATOM 1592 O O . GLU A 1 200 ? 35.551 16.706 -13.667 1.00 56.78 200 GLU A O 1
ATOM 1597 N N . ASN A 1 201 ? 33.758 17.768 -12.836 1.00 48.66 201 ASN A N 1
ATOM 1598 C CA . ASN A 1 201 ? 33.516 18.656 -13.984 1.00 48.66 201 ASN A CA 1
ATOM 1599 C C . ASN A 1 201 ? 33.743 20.160 -13.683 1.00 48.66 201 ASN A C 1
ATOM 1601 O O . ASN A 1 201 ? 33.246 21.008 -14.429 1.00 48.66 201 ASN A O 1
ATOM 1605 N N . GLN A 1 202 ? 34.461 20.501 -12.603 1.00 40.44 202 GLN A N 1
ATOM 1606 C CA . GLN A 1 202 ? 34.957 21.862 -12.315 1.00 40.44 202 GLN A CA 1
ATOM 1607 C C . GLN A 1 202 ? 36.455 21.967 -12.594 1.00 40.44 202 GLN A C 1
ATOM 1609 O O . GLN A 1 202 ? 36.873 23.042 -13.080 1.00 40.44 202 GLN A O 1
#

Foldseek 3Di:
DDKDKDFDPQCRLQQWHDDPVADDPDTHGDPQCRSRRIDIDDDDDPPADDDDPPFFFDADDQLPHDADPQWDQDPVRDIQGSVVWTGTPVCVSVVDGTGDSLVRDAPCVVQPPAFPLGQDPLCVVACPRPPVVRGPCNVVSVVRVVVSVVLVVLLVVLVVVCVVVPDDPVNLVCQLCPPNDNYSVSSNVSSVVVVVCVVVPD

Secondary structure (DSSP, 8-state):
-EEEEEE-TTTTTSSEE--SS--TT--EE-TTTTTSSEEEEEE----SPPP-TT--EE-S--TT----SS-EE-TTS-EE-TTTSBEEHHHHHTTPPPBP-TTT--HHHHH--STT--SSHHHHHHSGGG-GGG-TTSTTHHHHHHHHHHHHHHHHHHHHHHHHTT--HHHHHHHHTGGG--SHHHHHHHHHHHHHGGGS--

Sequence (202 aa):
MKKIVIECSTCKGTGLYKGMSERDNCAVVCSVCKGTGKVDFYYNEFEGRKKRSDVKRVFKSSCGYVHSDKDVTTEDGKVIKFSEGGCSYEEWLNGKEPKPVEDLYCPYIWNNTGMGHEPLNDCKEHCGFGSISACKKYDCKEECWNKLKVFKENLKALESEFISIGYTQNSIDDIKNSNNARTIREQLENLENEKSYWGENQ